Protein AF-A0AAU6T4Q0-F1 (afdb_monomer_lite)

Sequence (340 aa):
MLRIKKFSILVLSLLFATSFTYAASDKLATADELYQQAVIPYEQGWRKGVDLMLQAADLGSEQAQCWIAKSAVDSVWVWSDMSYKYFKMAADQNALCGLLALSVNEEGGIAIMRPKAFLVDGVSINTYKERFDAALSLGISESNIEALKLKGFLSDNKNEECKWFEKAAKFNDADAQFRLANKIKSGCGWYVIPGSREKSVRYWTEQAANHGNPRAMEVMSSYAEKDKDIVGMLAWLERAANTGNINSIRIYSTYLMGGDEFTIPIPADMQSNKKAYAWLYVLIHQLPPETEDSAYSRSVKELSILEKKLSENEIEDAKSWANEWMKTHQVRSYFLEFGM

InterPro domains:
  IPR011990 Tetratricopeptide-like helical domain superfamily [G3DSA:1.25.40.10] (20-335)

Foldseek 3Di:
DDDDDDDDDDDDDDPPPPPPPPPPPVPPQALVSLLVVLAQCVQLVHPVSVVSLVVSLVRQPLLSLLVQLVVQAPDLAEGDPSNLVSLVSNVVVLNLSSLVVLLDDCPNPGNHDYDPVPVPPPADSVNSVVSNVVSLVVCVVVLPLVSLQVQLVPDPDLASVLVSLVSSVVVLFLVSLLVSLVSLVVPRDDDPDPCSSVVSSLVSLVSSLVSQNLVSLCVQLVVCVVVVNPVSNLVSLVSSLLQQALVSLLVSLCLLCQHPPDPDGDPPVSHDLLLSLLSLLLSLVQHDDDDPPDSNVVSVVSNVVSVVVDDPVSNVVSVVVSVVSVVPHGHGNCPSHDDD

Structure (mmCIF, N/CA/C/O backbone):
data_AF-A0AAU6T4Q0-F1
#
_entry.id   AF-A0AAU6T4Q0-F1
#
loop_
_atom_site.group_PDB
_atom_site.id
_atom_site.type_symbol
_atom_site.label_atom_id
_atom_site.label_alt_id
_atom_site.label_comp_id
_atom_site.label_asym_id
_atom_site.label_entity_id
_atom_site.label_seq_id
_atom_site.pdbx_PDB_ins_code
_atom_site.Cartn_x
_atom_site.Cartn_y
_atom_site.Cartn_z
_atom_site.occupancy
_atom_site.B_iso_or_equiv
_atom_site.auth_seq_id
_atom_site.auth_comp_id
_atom_site.auth_asym_id
_atom_site.auth_atom_id
_atom_site.pdbx_PDB_model_num
ATOM 1 N N . MET A 1 1 ? -82.078 -2.662 -40.202 1.00 35.25 1 MET A N 1
ATOM 2 C CA . MET A 1 1 ? -82.639 -3.940 -40.692 1.00 35.25 1 MET A CA 1
ATOM 3 C C . MET A 1 1 ? -81.530 -4.984 -40.704 1.00 35.25 1 MET A C 1
ATOM 5 O O . MET A 1 1 ? -80.547 -4.715 -41.366 1.00 35.25 1 MET A O 1
ATOM 9 N N . LEU A 1 2 ? -81.733 -6.108 -39.988 1.00 33.75 2 LEU A N 1
ATOM 10 C CA . LEU A 1 2 ? -81.138 -7.456 -40.164 1.00 33.75 2 LEU A CA 1
ATOM 11 C C . LEU A 1 2 ? -79.591 -7.594 -40.195 1.00 33.75 2 LEU A C 1
ATOM 13 O O . LEU A 1 2 ? -78.912 -6.863 -40.884 1.00 33.75 2 LEU A O 1
ATOM 17 N N . ARG A 1 3 ? -78.929 -8.581 -39.580 1.00 35.06 3 ARG A N 1
ATOM 18 C CA . ARG A 1 3 ? -79.306 -9.753 -38.770 1.00 35.06 3 ARG A CA 1
ATOM 19 C C . ARG A 1 3 ? -78.001 -10.276 -38.141 1.00 35.06 3 ARG A C 1
ATOM 21 O O . ARG A 1 3 ? -77.010 -10.428 -38.844 1.00 35.06 3 ARG A O 1
ATOM 28 N N . ILE A 1 4 ? -78.032 -10.616 -36.856 1.00 38.78 4 ILE A N 1
ATOM 29 C CA . ILE A 1 4 ? -76.973 -11.353 -36.147 1.00 38.78 4 ILE A CA 1
ATOM 30 C C . ILE A 1 4 ? -77.231 -12.866 -36.301 1.00 38.78 4 ILE A C 1
ATOM 32 O O . ILE A 1 4 ? -78.347 -13.316 -36.035 1.00 38.78 4 ILE A O 1
ATOM 36 N N . LYS A 1 5 ? -76.210 -13.650 -36.683 1.00 39.38 5 LYS A N 1
ATOM 37 C CA . LYS A 1 5 ? -76.072 -15.113 -36.464 1.00 39.38 5 LYS A CA 1
ATOM 38 C C . LYS A 1 5 ? -74.558 -15.412 -36.334 1.00 39.38 5 LYS A C 1
ATOM 40 O O . LYS A 1 5 ? -73.842 -15.095 -37.269 1.00 39.38 5 LYS A O 1
ATOM 45 N N . LYS A 1 6 ? -73.964 -15.696 -35.164 1.00 39.84 6 LYS A N 1
ATOM 46 C CA . LYS A 1 6 ? -73.920 -16.908 -34.303 1.00 39.84 6 LYS A CA 1
ATOM 47 C C . LYS A 1 6 ? -73.045 -18.078 -34.829 1.00 39.84 6 LYS A C 1
ATOM 49 O O . LYS A 1 6 ? -73.376 -18.631 -35.869 1.00 39.84 6 LYS A O 1
ATOM 54 N N . PHE A 1 7 ? -72.088 -18.493 -33.967 1.00 36.12 7 PHE A N 1
ATOM 55 C CA . PHE A 1 7 ? -71.310 -19.763 -33.879 1.00 36.12 7 PHE A CA 1
ATOM 56 C C . PHE A 1 7 ? -70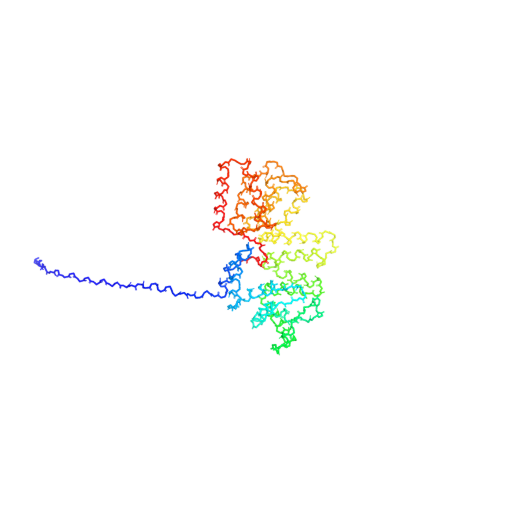.125 -19.928 -34.867 1.00 36.12 7 PHE A C 1
ATOM 58 O O . PHE A 1 7 ? -70.266 -19.562 -36.020 1.00 36.12 7 PHE A O 1
ATOM 65 N N . SER A 1 8 ? -68.918 -20.425 -34.536 1.00 33.12 8 SER A N 1
ATOM 66 C CA . SER A 1 8 ? -68.432 -21.301 -33.453 1.00 33.12 8 SER A CA 1
ATOM 67 C C . SER A 1 8 ? -66.912 -21.175 -33.205 1.00 33.12 8 SER A C 1
ATOM 69 O O . SER A 1 8 ? -66.136 -20.886 -34.106 1.00 33.12 8 SER A O 1
ATOM 71 N N . ILE A 1 9 ? -66.558 -21.489 -31.958 1.00 39.78 9 ILE A N 1
ATOM 72 C CA . ILE A 1 9 ? -65.298 -21.933 -31.333 1.00 39.78 9 ILE A CA 1
ATOM 73 C C . ILE A 1 9 ? -64.284 -22.632 -32.268 1.00 39.78 9 ILE A C 1
ATOM 75 O O . ILE A 1 9 ? -64.608 -23.660 -32.856 1.00 39.78 9 ILE A O 1
ATOM 79 N N . LEU A 1 10 ? -63.021 -22.182 -32.243 1.00 36.22 10 LEU A N 1
ATOM 80 C CA . LEU A 1 10 ? -61.857 -23.074 -32.132 1.00 36.22 10 LEU A CA 1
ATOM 81 C C . LEU A 1 10 ? -60.697 -22.331 -31.445 1.00 36.22 10 LEU A C 1
ATOM 83 O O . LEU A 1 10 ? -60.125 -21.390 -31.988 1.00 36.22 10 LEU A O 1
ATOM 87 N N . VAL A 1 11 ? -60.390 -22.744 -30.216 1.00 37.91 11 VAL A N 1
ATOM 88 C CA . VAL A 1 11 ? -59.198 -22.346 -29.461 1.00 37.91 11 VAL A CA 1
ATOM 89 C C . VAL A 1 11 ? -58.049 -23.207 -29.975 1.00 37.91 11 VAL A C 1
ATOM 91 O O . VAL A 1 11 ? -58.102 -24.426 -29.826 1.00 37.91 11 VAL A O 1
ATOM 94 N N . LEU A 1 12 ? -57.031 -22.597 -30.586 1.00 35.00 12 LEU A N 1
ATOM 95 C CA . LEU A 1 12 ? -55.779 -23.282 -30.898 1.00 35.00 12 LEU A CA 1
ATOM 96 C C . LEU A 1 12 ? -54.645 -22.634 -30.103 1.00 35.00 12 LEU A C 1
ATOM 98 O O . LEU A 1 12 ? -54.132 -21.567 -30.435 1.00 35.00 12 LEU A O 1
ATOM 102 N N . SER A 1 13 ? -54.314 -23.299 -29.005 1.00 36.66 13 SER A N 1
ATOM 103 C CA . SER A 1 13 ? -53.186 -23.029 -28.128 1.00 36.66 13 SER A CA 1
ATOM 104 C C . SER A 1 13 ? -51.881 -23.348 -28.861 1.00 36.66 13 SER A C 1
ATOM 106 O O . SER A 1 13 ? -51.600 -24.509 -29.142 1.00 36.66 13 SER A O 1
ATOM 108 N N . LEU A 1 14 ? -51.058 -22.337 -29.133 1.00 38.47 14 LEU A N 1
ATOM 109 C CA . LEU A 1 14 ? -49.653 -22.513 -29.505 1.00 38.47 14 LEU A CA 1
ATOM 110 C C . LEU A 1 14 ? -48.794 -21.881 -28.411 1.00 38.47 14 LEU A C 1
ATOM 112 O O . LEU A 1 14 ? -48.404 -20.718 -28.470 1.00 38.47 14 LEU A O 1
ATOM 116 N N . LEU A 1 15 ? -48.550 -22.679 -27.370 1.00 37.28 15 LEU A N 1
ATOM 117 C CA . LEU A 1 15 ? -47.477 -22.460 -26.409 1.00 37.28 15 LEU A CA 1
ATOM 118 C C . LEU A 1 15 ? -46.153 -22.726 -27.131 1.00 37.28 15 LEU A C 1
ATOM 120 O O . LEU A 1 15 ? -45.727 -23.872 -27.259 1.00 37.28 15 LEU A O 1
ATOM 124 N N . PHE A 1 16 ? -45.494 -21.670 -27.602 1.00 39.88 16 PHE A N 1
ATOM 125 C CA . PHE A 1 16 ? -44.060 -21.729 -27.867 1.00 39.88 16 PHE A CA 1
ATOM 126 C C . PHE A 1 16 ? -43.340 -21.742 -26.517 1.00 39.88 16 PHE A C 1
ATOM 128 O O . PHE A 1 16 ? -43.021 -20.703 -25.945 1.00 39.88 16 PHE A O 1
ATOM 135 N N . ALA A 1 17 ? -43.114 -22.941 -25.985 1.00 38.66 17 ALA A N 1
ATOM 136 C CA . ALA A 1 17 ? -42.136 -23.153 -24.933 1.00 38.66 17 ALA A CA 1
ATOM 137 C C . ALA A 1 17 ? -40.741 -23.055 -25.565 1.00 38.66 17 ALA A C 1
ATOM 139 O O . ALA A 1 17 ? -40.164 -24.052 -25.991 1.00 38.66 17 ALA A O 1
ATOM 140 N N . THR A 1 18 ? -40.196 -21.842 -25.667 1.00 41.09 18 THR A N 1
ATOM 141 C CA . THR A 1 18 ? -38.756 -21.674 -25.868 1.00 41.09 18 THR A CA 1
ATOM 142 C C . THR A 1 18 ? -38.084 -21.973 -24.538 1.00 41.09 18 THR A C 1
ATOM 144 O O . THR A 1 18 ? -37.996 -21.118 -23.657 1.00 41.09 18 THR A O 1
ATOM 147 N N . SER A 1 19 ? -37.649 -23.216 -24.369 1.00 38.09 19 SER A N 1
ATOM 148 C CA . SER A 1 19 ? -36.694 -23.587 -23.338 1.00 38.09 19 SER A CA 1
ATOM 149 C C . SER A 1 19 ? -35.407 -22.795 -23.572 1.00 38.09 19 SER A C 1
ATOM 151 O O . SER A 1 19 ? -34.600 -23.154 -24.428 1.00 38.09 19 SER A O 1
ATOM 153 N N . PHE A 1 20 ? -35.215 -21.709 -22.822 1.00 43.25 20 PHE A N 1
ATOM 154 C CA . PHE A 1 20 ? -33.888 -21.150 -22.602 1.00 43.25 20 PHE A CA 1
ATOM 155 C C . PHE A 1 20 ? -33.118 -22.169 -21.766 1.00 43.25 20 PHE A C 1
ATOM 157 O O . PHE A 1 20 ? -33.166 -22.165 -20.538 1.00 43.25 20 PHE A O 1
ATOM 164 N N . THR A 1 21 ? -32.425 -23.086 -22.433 1.00 38.41 21 THR A N 1
ATOM 165 C CA . THR A 1 21 ? -31.280 -23.749 -21.823 1.00 38.41 21 THR A CA 1
ATOM 166 C C . THR A 1 21 ? -30.263 -22.653 -21.542 1.00 38.41 21 THR A C 1
ATOM 168 O O . THR A 1 21 ? -29.590 -22.176 -22.455 1.00 38.41 21 THR A O 1
ATOM 171 N N . TYR A 1 22 ? -30.192 -22.213 -20.286 1.00 45.75 22 TYR A N 1
ATOM 172 C CA . TYR A 1 22 ? -29.062 -21.451 -19.778 1.00 45.75 22 TYR A CA 1
ATOM 173 C C . TYR A 1 22 ? -27.865 -22.401 -19.793 1.00 45.75 22 TYR A C 1
ATOM 175 O O . TYR A 1 22 ? -27.569 -23.084 -18.816 1.00 45.75 22 TYR A O 1
ATOM 183 N N . ALA A 1 23 ? -27.226 -22.522 -20.953 1.00 39.91 23 ALA A N 1
ATOM 184 C CA . ALA A 1 23 ? -25.867 -23.004 -21.011 1.00 39.91 23 ALA A CA 1
ATOM 185 C C . ALA A 1 23 ? -25.038 -21.916 -20.329 1.00 39.91 23 ALA A C 1
ATOM 187 O O . ALA A 1 23 ? -24.654 -20.930 -20.956 1.00 39.91 23 ALA A O 1
ATOM 188 N N . ALA A 1 24 ? -24.819 -22.066 -19.022 1.00 41.72 24 ALA A N 1
ATOM 189 C CA . ALA A 1 24 ? -23.644 -21.504 -18.393 1.00 41.72 24 ALA A CA 1
ATOM 190 C C . ALA A 1 24 ? -22.458 -22.150 -19.116 1.00 41.72 24 ALA A C 1
ATOM 192 O O . ALA A 1 24 ? -22.012 -23.238 -18.769 1.00 41.72 24 ALA A O 1
ATOM 193 N N . SER A 1 25 ? -22.029 -21.543 -20.222 1.00 45.09 25 SER A N 1
ATOM 194 C CA . SER A 1 25 ? -20.687 -21.782 -20.710 1.00 45.09 25 SER A CA 1
ATOM 195 C C . SER A 1 25 ? -19.793 -21.328 -19.570 1.00 45.09 25 SER A C 1
ATOM 197 O O . SER A 1 25 ? -19.826 -20.141 -19.233 1.00 45.09 25 SER A O 1
ATOM 199 N N . ASP A 1 26 ? -19.062 -22.252 -18.955 1.00 49.69 26 ASP A N 1
ATOM 200 C CA . ASP A 1 26 ? -17.934 -21.930 -18.091 1.00 49.69 26 ASP A CA 1
ATOM 201 C C . ASP A 1 26 ? -16.971 -21.073 -18.919 1.00 49.69 26 ASP A C 1
ATOM 203 O O . ASP A 1 26 ? -16.102 -21.574 -19.635 1.00 49.69 26 ASP A O 1
ATOM 207 N N . LYS A 1 27 ? -17.191 -19.756 -18.928 1.00 61.03 27 LYS A N 1
ATOM 208 C CA . LYS A 1 27 ? -16.274 -18.815 -19.545 1.00 61.03 27 LYS A CA 1
ATOM 209 C C . LYS A 1 27 ? -15.049 -18.874 -18.649 1.00 61.03 27 LYS A C 1
ATOM 211 O O . LYS A 1 27 ? -15.110 -18.403 -17.516 1.00 61.03 27 LYS A O 1
ATOM 216 N N . LEU A 1 28 ? -13.985 -19.520 -19.129 1.00 69.69 28 LEU A N 1
ATOM 217 C CA . LEU A 1 28 ? -12.702 -19.498 -18.438 1.00 69.69 28 LEU A CA 1
ATOM 218 C C . LEU A 1 28 ? -12.381 -18.031 -18.136 1.00 69.69 28 LEU A C 1
ATOM 220 O O . LEU A 1 28 ? -12.383 -17.205 -19.054 1.00 69.69 28 LEU A O 1
ATOM 224 N N . ALA A 1 29 ? -12.183 -17.718 -16.857 1.00 82.12 29 ALA A N 1
ATOM 225 C CA . ALA A 1 29 ? -11.813 -16.376 -16.443 1.00 82.12 29 ALA A CA 1
ATOM 226 C C . ALA A 1 29 ? -10.511 -15.976 -17.149 1.00 82.12 29 ALA A C 1
ATOM 228 O O . ALA A 1 29 ? -9.603 -16.800 -17.307 1.00 82.12 29 ALA A O 1
ATOM 229 N N . THR A 1 30 ? -10.429 -14.730 -17.610 1.00 92.69 30 THR A N 1
ATOM 230 C CA . THR A 1 30 ? -9.203 -14.220 -18.235 1.00 92.69 30 THR A CA 1
ATOM 231 C C . THR A 1 30 ? -8.085 -14.089 -17.198 1.00 92.69 30 THR A C 1
ATOM 233 O O . THR A 1 30 ? -8.332 -14.077 -15.990 1.00 92.69 30 THR A O 1
ATOM 236 N N . ALA A 1 31 ? -6.837 -13.969 -17.661 1.00 93.50 31 ALA A N 1
ATOM 237 C CA . ALA A 1 31 ? -5.698 -13.768 -16.769 1.00 93.50 31 ALA A CA 1
ATOM 238 C C . ALA A 1 31 ? -5.877 -12.525 -15.874 1.00 93.50 31 ALA A C 1
ATOM 240 O O . ALA A 1 31 ? -5.636 -12.596 -14.670 1.00 93.50 31 ALA A O 1
ATOM 241 N N . ASP A 1 32 ? -6.378 -11.423 -16.439 1.00 90.19 32 ASP A N 1
ATOM 242 C CA . ASP A 1 32 ? -6.626 -10.182 -15.700 1.00 90.19 32 ASP A CA 1
ATOM 243 C C . ASP A 1 32 ? -7.813 -10.305 -14.743 1.00 90.19 32 ASP A C 1
ATOM 245 O O . ASP A 1 32 ? -7.738 -9.832 -13.613 1.00 90.19 32 ASP A O 1
ATOM 249 N N . GLU A 1 33 ? -8.895 -10.986 -15.140 1.00 93.62 33 GLU A N 1
ATOM 250 C CA . GLU A 1 33 ? -10.027 -11.253 -14.243 1.00 93.62 33 GLU A CA 1
ATOM 251 C C . GLU A 1 33 ? -9.575 -12.059 -13.015 1.00 93.62 33 GLU A C 1
ATOM 253 O O . GLU A 1 33 ? -9.989 -11.761 -11.892 1.00 93.62 33 GLU A O 1
ATOM 258 N N . LEU A 1 34 ? -8.694 -13.046 -13.205 1.00 95.62 34 LEU A N 1
ATOM 259 C CA . LEU A 1 34 ? -8.114 -13.817 -12.105 1.00 95.62 34 LEU A CA 1
ATOM 260 C C . LEU A 1 34 ? -7.154 -12.987 -11.255 1.00 95.62 34 LEU A C 1
ATOM 262 O O . LEU A 1 34 ? -7.205 -13.101 -10.032 1.00 95.62 34 LEU A O 1
ATOM 266 N N . TYR A 1 35 ? -6.325 -12.133 -11.865 1.00 95.06 35 TYR A N 1
ATOM 267 C CA . TYR A 1 35 ? -5.462 -11.208 -11.127 1.00 95.06 35 TYR A CA 1
ATOM 268 C C . TYR A 1 35 ? -6.297 -10.312 -10.210 1.00 95.06 35 TYR A C 1
ATOM 270 O O . TYR A 1 35 ? -6.053 -10.269 -9.006 1.00 95.06 35 TYR A O 1
ATOM 278 N N . GLN A 1 36 ? -7.348 -9.687 -10.745 1.00 93.75 36 GLN A N 1
ATOM 279 C CA . GLN A 1 36 ? -8.254 -8.828 -9.981 1.00 93.75 36 GLN A CA 1
ATOM 280 C C . GLN A 1 36 ? -8.937 -9.576 -8.827 1.00 93.75 36 GLN A C 1
ATOM 282 O O . GLN A 1 36 ? -9.046 -9.050 -7.719 1.00 93.75 36 GLN A O 1
ATOM 287 N N . GLN A 1 37 ? -9.334 -10.833 -9.042 1.00 94.50 37 GLN A N 1
ATOM 288 C CA . GLN A 1 37 ? -9.866 -11.690 -7.976 1.00 94.50 37 GLN A CA 1
ATOM 289 C C . GLN A 1 37 ? -8.808 -12.090 -6.936 1.00 94.50 37 GLN A C 1
ATOM 291 O O . GLN A 1 37 ? -9.158 -12.379 -5.790 1.00 94.50 37 GLN A O 1
ATOM 296 N N . ALA A 1 38 ? -7.530 -12.122 -7.316 1.00 95.19 38 ALA A N 1
ATOM 297 C CA . ALA A 1 38 ? -6.426 -12.500 -6.447 1.00 95.19 38 ALA A CA 1
ATOM 298 C C . ALA A 1 38 ? -5.971 -11.362 -5.523 1.00 95.19 38 ALA A C 1
ATOM 300 O O . ALA A 1 38 ? -5.608 -11.648 -4.385 1.00 95.19 38 ALA A O 1
ATOM 301 N N . VAL A 1 39 ? -5.993 -10.099 -5.977 1.00 93.88 39 VAL A N 1
ATOM 302 C CA . VAL A 1 39 ? -5.372 -8.953 -5.275 1.00 93.88 39 VAL A CA 1
ATOM 303 C C . VAL A 1 39 ? -5.772 -8.871 -3.802 1.00 93.88 39 VAL A C 1
ATOM 305 O O . VAL A 1 39 ? -4.907 -8.880 -2.931 1.00 93.88 39 VAL A O 1
ATOM 308 N N . ILE A 1 40 ? -7.072 -8.811 -3.506 1.00 93.69 40 ILE A N 1
ATOM 309 C CA . ILE A 1 40 ? -7.571 -8.638 -2.132 1.00 93.69 40 ILE A CA 1
ATOM 310 C C . ILE A 1 40 ? -7.200 -9.828 -1.233 1.00 93.69 40 ILE A C 1
ATOM 312 O O . ILE A 1 40 ? -6.537 -9.605 -0.219 1.00 93.69 40 ILE A O 1
ATOM 316 N N . PRO A 1 41 ? -7.555 -11.086 -1.566 1.00 94.06 41 PRO A N 1
ATOM 317 C CA . PRO A 1 41 ? -7.186 -12.214 -0.718 1.00 94.06 41 PRO A CA 1
ATOM 318 C C . PRO A 1 41 ? -5.666 -12.401 -0.615 1.00 94.06 41 PRO A C 1
ATOM 320 O O . PRO A 1 41 ? -5.194 -12.852 0.424 1.00 94.06 41 PRO A O 1
ATOM 323 N N . TYR A 1 42 ? -4.889 -12.030 -1.639 1.00 92.62 42 TYR A N 1
ATOM 324 C CA . TYR A 1 42 ? -3.424 -12.055 -1.587 1.00 92.62 42 TYR A CA 1
ATOM 325 C C . TYR A 1 42 ? -2.888 -11.026 -0.585 1.00 92.62 42 TYR A C 1
ATOM 327 O O . TYR A 1 42 ? -2.068 -11.356 0.268 1.00 92.62 42 TYR A O 1
ATOM 335 N N . GLU A 1 43 ? -3.401 -9.795 -0.628 1.00 91.56 43 GLU A N 1
ATOM 336 C CA . GLU A 1 43 ? -3.038 -8.730 0.311 1.00 91.56 43 GLU A CA 1
ATOM 337 C C . GLU A 1 43 ? -3.474 -8.997 1.755 1.00 91.56 43 GLU A C 1
ATOM 339 O O . GLU A 1 43 ? -2.841 -8.485 2.681 1.00 91.56 43 GLU A O 1
ATOM 344 N N . GLN A 1 44 ? -4.540 -9.775 1.938 1.00 91.69 44 GLN A N 1
ATOM 345 C CA . GLN A 1 44 ? -5.033 -10.247 3.234 1.00 91.69 44 GLN A CA 1
ATOM 346 C C . GLN A 1 44 ? -4.246 -11.452 3.774 1.00 91.69 44 GLN A C 1
ATOM 348 O O . GLN A 1 44 ? -4.395 -11.776 4.947 1.00 91.69 44 GLN A O 1
ATOM 353 N N . GLY A 1 45 ? -3.428 -12.118 2.951 1.00 89.69 45 GLY A N 1
ATOM 354 C CA . GLY A 1 45 ? -2.672 -13.317 3.339 1.00 89.69 45 GLY A CA 1
ATOM 355 C C . GLY A 1 45 ? -3.431 -14.640 3.169 1.00 89.69 45 GLY A C 1
ATOM 356 O O . GLY A 1 45 ? -2.953 -15.694 3.583 1.00 89.69 45 GLY A O 1
ATOM 357 N N . TRP A 1 46 ? -4.607 -14.641 2.535 1.00 91.38 46 TRP A N 1
ATOM 358 C CA . TRP A 1 46 ? -5.346 -15.874 2.271 1.00 91.38 46 TRP A CA 1
ATOM 359 C C . TRP A 1 46 ? -4.635 -16.741 1.235 1.00 91.38 46 TRP A C 1
ATOM 361 O O . TRP A 1 46 ? -4.320 -16.294 0.129 1.00 91.38 46 TRP A O 1
ATOM 371 N N . ARG A 1 47 ? -4.509 -18.042 1.528 1.00 91.25 47 ARG A N 1
ATOM 372 C CA . ARG A 1 47 ? -3.923 -19.023 0.599 1.00 91.25 47 ARG A CA 1
ATOM 373 C C . ARG A 1 47 ? -4.585 -19.006 -0.783 1.00 91.25 47 ARG A C 1
ATOM 375 O O . ARG A 1 47 ? -3.886 -19.024 -1.790 1.00 91.25 47 ARG A O 1
ATOM 382 N N . LYS A 1 48 ? -5.916 -18.874 -0.825 1.00 93.25 48 LYS A N 1
ATOM 383 C CA . LYS A 1 48 ? -6.684 -18.747 -2.074 1.00 93.25 48 LYS A CA 1
ATOM 384 C C . LYS A 1 48 ? -6.202 -17.576 -2.940 1.00 93.25 48 LYS A C 1
ATOM 386 O O . LYS A 1 48 ? -6.216 -17.690 -4.160 1.00 93.25 48 LYS A O 1
ATOM 391 N N . GLY A 1 49 ? -5.772 -16.470 -2.330 1.00 93.88 49 GLY A N 1
ATOM 392 C CA . GLY A 1 49 ? -5.208 -15.333 -3.055 1.00 93.88 49 GLY A CA 1
ATOM 393 C C . GLY A 1 49 ? -3.916 -15.697 -3.777 1.00 93.88 49 GLY A C 1
ATOM 394 O O . GLY A 1 49 ? -3.763 -15.372 -4.949 1.00 93.88 49 GLY A O 1
ATOM 395 N N . VAL A 1 50 ? -3.025 -16.445 -3.120 1.00 92.69 50 VAL A N 1
ATOM 396 C CA . VAL A 1 50 ? -1.793 -16.972 -3.738 1.00 92.69 50 VAL A CA 1
ATOM 397 C C . VAL A 1 50 ? -2.119 -17.915 -4.894 1.00 92.69 50 VAL A C 1
ATOM 399 O O . VAL A 1 50 ? -1.548 -17.783 -5.974 1.00 92.69 50 VAL A O 1
ATOM 402 N N . ASP A 1 51 ? -3.066 -18.830 -4.693 1.00 95.38 51 ASP A N 1
ATOM 403 C CA . ASP A 1 51 ? -3.440 -19.808 -5.716 1.00 95.38 51 ASP A CA 1
ATOM 404 C C . ASP A 1 51 ? -4.071 -19.132 -6.951 1.00 95.38 51 ASP A C 1
ATOM 406 O O . ASP A 1 51 ? -3.797 -19.538 -8.081 1.00 95.38 51 ASP A O 1
ATOM 410 N N . LEU A 1 52 ? -4.887 -18.085 -6.763 1.00 96.69 52 LEU A N 1
ATOM 411 C CA . LEU A 1 52 ? -5.444 -17.281 -7.861 1.00 96.69 52 LEU A CA 1
ATOM 412 C C . LEU A 1 52 ? -4.371 -16.445 -8.566 1.00 96.69 52 LEU A C 1
ATOM 414 O O . LEU A 1 52 ? -4.367 -16.371 -9.792 1.00 96.69 52 LEU A O 1
ATOM 418 N N . MET A 1 53 ? -3.441 -15.853 -7.812 1.00 95.81 53 MET A N 1
ATOM 419 C CA . MET A 1 53 ? -2.337 -15.067 -8.368 1.00 95.81 53 MET A CA 1
ATOM 420 C C . MET A 1 53 ? -1.434 -15.935 -9.257 1.00 95.81 53 MET A C 1
ATOM 422 O O . MET A 1 53 ? -1.042 -15.515 -10.343 1.00 95.81 53 MET A O 1
ATOM 426 N N . LEU A 1 54 ? -1.152 -17.174 -8.838 1.00 96.31 54 LEU A N 1
ATOM 427 C CA . LEU A 1 54 ? -0.412 -18.147 -9.646 1.00 96.31 54 LEU A CA 1
ATOM 428 C C . LEU A 1 54 ? -1.164 -18.521 -10.929 1.00 96.31 54 LEU A C 1
ATOM 430 O O . LEU A 1 54 ? -0.564 -18.509 -12.000 1.00 96.31 54 LEU A O 1
ATOM 434 N N . GLN A 1 55 ? -2.473 -18.782 -10.845 1.00 96.75 55 GLN A N 1
ATOM 435 C CA . GLN A 1 55 ? -3.300 -19.064 -12.026 1.00 96.75 55 GLN A CA 1
ATOM 436 C C . GLN A 1 55 ? -3.308 -17.892 -13.015 1.00 96.75 55 GLN A C 1
ATOM 438 O O . GLN A 1 55 ? -3.142 -18.100 -14.216 1.00 96.75 55 GLN A O 1
ATOM 443 N N . ALA A 1 56 ? -3.457 -16.662 -12.520 1.00 97.19 56 ALA A N 1
ATOM 444 C CA . ALA A 1 56 ? -3.389 -15.455 -13.339 1.00 97.19 56 ALA A CA 1
ATOM 445 C C . ALA A 1 56 ? -2.025 -15.319 -14.036 1.00 97.19 56 ALA A C 1
ATOM 447 O O . ALA A 1 56 ? -1.964 -15.015 -15.229 1.00 97.19 56 ALA A O 1
ATOM 448 N N . ALA A 1 57 ? -0.932 -15.591 -13.315 1.00 96.62 57 ALA A N 1
ATOM 449 C CA . ALA A 1 57 ? 0.420 -15.531 -13.860 1.00 96.62 57 ALA A CA 1
ATOM 450 C C . ALA A 1 57 ? 0.656 -16.591 -14.950 1.00 96.62 57 ALA A C 1
ATOM 452 O O . ALA A 1 57 ? 1.194 -16.266 -16.015 1.00 96.62 57 ALA A O 1
ATOM 453 N N . ASP A 1 58 ? 0.215 -17.830 -14.711 1.00 96.44 58 ASP A N 1
ATOM 454 C CA . ASP A 1 58 ? 0.288 -18.937 -15.673 1.00 96.44 58 ASP A CA 1
ATOM 455 C C . ASP A 1 58 ? -0.545 -18.668 -16.937 1.00 96.44 58 ASP A C 1
ATOM 457 O O . ASP A 1 58 ? -0.147 -19.073 -18.029 1.00 96.44 58 ASP A O 1
ATOM 461 N N . LEU A 1 59 ? -1.662 -17.943 -16.812 1.00 95.88 59 LEU A N 1
ATOM 462 C CA . LEU A 1 59 ? -2.521 -17.552 -17.935 1.00 95.88 59 LEU A CA 1
ATOM 463 C C . LEU A 1 59 ? -2.059 -16.298 -18.687 1.00 95.88 59 LEU A C 1
ATOM 465 O O . LEU A 1 59 ? -2.639 -15.985 -19.727 1.00 95.88 59 LEU A O 1
ATOM 469 N N . GLY A 1 60 ? -1.030 -15.597 -18.208 1.00 95.50 60 GLY A N 1
ATOM 470 C CA . GLY A 1 60 ? -0.420 -14.493 -18.949 1.00 95.50 60 GLY A CA 1
ATOM 471 C C . GLY A 1 60 ? -0.529 -13.105 -18.320 1.00 95.50 60 GLY A C 1
ATOM 472 O O . GLY A 1 60 ? -0.017 -12.172 -18.923 1.00 95.50 60 GLY A O 1
ATOM 473 N N . SER A 1 61 ? -1.140 -12.922 -17.145 1.00 96.44 61 SER A N 1
ATOM 474 C CA . SER A 1 61 ? -1.258 -11.579 -16.547 1.00 96.44 61 SER A CA 1
ATOM 475 C C . SER A 1 61 ? 0.129 -11.039 -16.204 1.00 96.44 61 SER A C 1
ATOM 477 O O . SER A 1 61 ? 0.832 -11.608 -15.363 1.00 96.44 61 SER A O 1
ATOM 479 N N . GLU A 1 62 ? 0.529 -9.940 -16.847 1.00 94.19 62 GLU A N 1
ATOM 480 C CA . GLU A 1 62 ? 1.846 -9.339 -16.628 1.00 94.19 62 GLU A CA 1
ATOM 481 C C . GLU A 1 62 ? 2.029 -8.909 -15.168 1.00 94.19 62 GLU A C 1
ATOM 483 O O . GLU A 1 62 ? 3.088 -9.150 -14.588 1.00 94.19 62 GLU A O 1
ATOM 488 N N . GLN A 1 63 ? 0.988 -8.364 -14.532 1.00 92.75 63 GLN A N 1
ATOM 489 C CA . GLN A 1 63 ? 1.032 -7.926 -13.140 1.00 92.75 63 GLN A CA 1
ATOM 490 C C . GLN A 1 63 ? 1.232 -9.124 -12.213 1.00 92.75 63 GLN A C 1
ATOM 492 O O . GLN A 1 63 ? 2.135 -9.111 -11.373 1.00 92.75 63 GLN A O 1
ATOM 497 N N . ALA A 1 64 ? 0.452 -10.191 -12.402 1.00 95.62 64 ALA A N 1
ATOM 498 C CA . ALA A 1 64 ? 0.585 -11.410 -11.613 1.00 95.62 64 ALA A CA 1
ATOM 499 C C . ALA A 1 64 ? 1.981 -12.033 -11.770 1.00 95.62 64 ALA A C 1
ATOM 501 O O . ALA A 1 64 ? 2.619 -12.391 -10.778 1.00 95.62 64 ALA A O 1
ATOM 502 N N . GLN A 1 65 ? 2.499 -12.093 -13.001 1.00 95.81 65 GLN A N 1
ATOM 503 C CA . GLN A 1 65 ? 3.853 -12.572 -13.281 1.00 95.81 65 GLN A CA 1
ATOM 504 C C . GLN A 1 65 ? 4.905 -11.722 -12.570 1.00 95.81 65 GLN A C 1
ATOM 506 O O . GLN A 1 65 ? 5.770 -12.274 -11.891 1.00 95.81 65 GLN A O 1
ATOM 511 N N . CYS A 1 66 ? 4.815 -10.392 -12.657 1.00 90.69 66 CYS A N 1
ATOM 512 C CA . CYS A 1 66 ? 5.715 -9.484 -11.950 1.00 90.69 66 CYS A CA 1
ATOM 513 C C . CYS A 1 66 ? 5.700 -9.722 -10.435 1.00 90.69 66 CYS A C 1
ATOM 515 O O . CYS A 1 66 ? 6.756 -9.687 -9.799 1.00 90.69 66 CYS A O 1
ATOM 517 N N . TRP A 1 67 ? 4.521 -9.927 -9.844 1.00 91.06 67 TRP A N 1
ATOM 518 C CA . TRP A 1 67 ? 4.373 -10.100 -8.401 1.00 91.06 67 TRP A CA 1
ATOM 519 C C . TRP A 1 67 ? 4.888 -11.444 -7.914 1.00 91.06 67 TRP A C 1
ATOM 521 O O . TRP A 1 67 ? 5.710 -11.463 -6.997 1.00 91.06 67 TRP A O 1
ATOM 531 N N . ILE A 1 68 ? 4.493 -12.542 -8.562 1.00 92.50 68 ILE A N 1
ATOM 532 C CA . ILE A 1 68 ? 4.992 -13.877 -8.218 1.00 92.50 68 ILE A CA 1
ATOM 533 C C . ILE A 1 68 ? 6.505 -13.952 -8.427 1.00 92.50 68 ILE A C 1
ATOM 535 O O . ILE A 1 68 ? 7.223 -14.493 -7.585 1.00 92.50 68 ILE A O 1
ATOM 539 N N . ALA A 1 69 ? 7.013 -13.368 -9.516 1.00 89.50 69 ALA A N 1
ATOM 540 C CA . ALA A 1 69 ? 8.442 -13.366 -9.786 1.00 89.50 69 ALA A CA 1
ATOM 541 C C . ALA A 1 69 ? 9.234 -12.677 -8.667 1.00 89.50 69 ALA A C 1
ATOM 543 O O . ALA A 1 69 ? 10.247 -13.207 -8.207 1.00 89.50 69 ALA A O 1
ATOM 544 N N . LYS A 1 70 ? 8.748 -11.524 -8.189 1.00 86.19 70 LYS A N 1
ATOM 545 C CA . LYS A 1 70 ? 9.351 -10.779 -7.075 1.00 86.19 70 LYS A CA 1
ATOM 546 C C . LYS A 1 70 ? 9.201 -11.495 -5.735 1.00 86.19 70 LYS A C 1
ATOM 548 O O . LYS A 1 70 ? 10.118 -11.413 -4.929 1.00 86.19 70 LYS A O 1
ATOM 553 N N . SER A 1 71 ? 8.080 -12.169 -5.471 1.00 85.69 71 SER A N 1
ATOM 554 C CA . SER A 1 71 ? 7.873 -12.883 -4.202 1.00 85.69 71 SER A CA 1
ATOM 555 C C . SER A 1 71 ? 8.668 -14.183 -4.111 1.00 85.69 71 SER A C 1
ATOM 557 O O . SER A 1 71 ? 8.960 -14.641 -3.014 1.00 85.69 71 SER A O 1
ATOM 559 N N . ALA A 1 72 ? 9.011 -14.782 -5.253 1.00 83.25 72 ALA A N 1
ATOM 560 C CA . ALA A 1 72 ? 9.759 -16.032 -5.335 1.00 83.25 72 ALA A CA 1
ATOM 561 C C . ALA A 1 72 ? 11.287 -15.829 -5.384 1.00 83.25 72 ALA A C 1
ATOM 563 O O . ALA A 1 72 ? 12.007 -16.748 -5.773 1.00 83.25 72 ALA A O 1
ATOM 564 N N . VAL A 1 73 ? 11.809 -14.643 -5.054 1.00 73.62 73 VAL A N 1
ATOM 565 C CA . VAL A 1 73 ? 13.261 -14.452 -4.902 1.00 73.62 73 VAL A CA 1
ATOM 566 C C . VAL A 1 73 ? 13.711 -15.049 -3.565 1.00 73.62 73 VAL A C 1
ATOM 568 O O . VAL A 1 73 ? 13.190 -14.681 -2.515 1.00 73.62 73 VAL A O 1
ATOM 571 N N . ASP A 1 74 ? 14.681 -15.967 -3.591 1.00 69.94 74 ASP A N 1
ATOM 572 C CA . ASP A 1 74 ? 15.176 -16.635 -2.375 1.00 69.94 74 ASP A CA 1
ATOM 573 C C . ASP A 1 74 ? 16.005 -15.675 -1.512 1.00 69.94 74 ASP A C 1
ATOM 575 O O . ASP A 1 74 ? 16.051 -15.762 -0.285 1.00 69.94 74 ASP A O 1
ATOM 579 N N . SER A 1 75 ? 16.675 -14.727 -2.165 1.00 70.56 75 SER A N 1
ATOM 580 C CA . SER A 1 75 ? 17.284 -13.568 -1.527 1.00 70.56 75 SER A CA 1
ATOM 581 C C . SER A 1 75 ? 17.418 -12.438 -2.540 1.00 70.56 75 SER A C 1
ATOM 583 O O . SER A 1 75 ? 17.215 -12.629 -3.738 1.00 70.56 75 SER A O 1
ATOM 585 N N . VAL A 1 76 ? 17.863 -11.266 -2.084 1.00 64.06 76 VAL A N 1
ATOM 586 C CA . VAL A 1 76 ? 18.236 -10.174 -2.997 1.00 64.06 76 VAL A CA 1
ATOM 587 C C . VAL A 1 76 ? 19.317 -10.595 -4.009 1.00 64.06 76 VAL A C 1
ATOM 589 O O . VAL A 1 76 ? 19.438 -9.967 -5.052 1.00 64.06 76 VAL A O 1
ATOM 592 N N . TRP A 1 77 ? 20.063 -11.672 -3.734 1.00 61.09 77 TRP A N 1
ATOM 593 C CA . TRP A 1 77 ? 21.165 -12.160 -4.561 1.00 61.09 77 TRP A CA 1
ATOM 594 C C . TRP A 1 77 ? 20.845 -13.446 -5.335 1.00 61.09 77 TRP A C 1
ATOM 596 O O . TRP A 1 77 ? 21.635 -13.824 -6.186 1.00 61.09 77 TRP A O 1
ATOM 606 N N . VAL A 1 78 ? 19.747 -14.157 -5.058 1.00 70.00 78 VAL A N 1
ATOM 607 C CA . VAL A 1 78 ? 19.486 -15.486 -5.649 1.00 70.00 78 VAL A CA 1
ATOM 608 C C . VAL A 1 78 ? 18.050 -15.577 -6.133 1.00 70.00 78 VAL A C 1
ATOM 610 O O . VAL A 1 78 ? 17.108 -15.353 -5.372 1.00 70.00 78 VAL A O 1
ATOM 613 N N . TRP A 1 79 ? 17.896 -15.919 -7.409 1.00 75.00 79 TRP A N 1
ATOM 614 C CA . TRP A 1 79 ? 16.592 -16.181 -8.007 1.00 75.00 79 TRP A CA 1
ATOM 615 C C . TRP A 1 79 ? 16.262 -17.665 -7.951 1.00 75.00 79 TRP A C 1
ATOM 617 O O . TRP A 1 79 ? 17.095 -18.495 -8.317 1.00 75.00 79 TRP A O 1
ATOM 627 N N . SER A 1 80 ? 15.018 -17.973 -7.592 1.00 81.69 80 SER A N 1
ATOM 628 C CA . SER A 1 80 ? 14.462 -19.304 -7.812 1.00 81.69 80 SER A CA 1
ATOM 629 C C . SER A 1 80 ? 14.109 -19.515 -9.289 1.00 81.69 80 SER A C 1
ATOM 631 O O . SER A 1 80 ? 13.882 -18.560 -10.044 1.00 81.69 80 SER A O 1
ATOM 633 N N . ASP A 1 81 ? 13.967 -20.779 -9.689 1.00 82.31 81 ASP A N 1
ATOM 634 C CA . ASP A 1 81 ? 13.479 -21.161 -11.021 1.00 82.31 81 ASP A CA 1
ATOM 635 C C . ASP A 1 81 ? 12.113 -20.525 -11.332 1.00 82.31 81 ASP A C 1
ATOM 637 O O . ASP A 1 81 ? 11.838 -20.115 -12.463 1.00 82.31 81 ASP A O 1
ATOM 641 N N . MET A 1 82 ? 11.264 -20.393 -10.307 1.00 87.06 82 MET A N 1
ATOM 642 C CA . MET A 1 82 ? 9.951 -19.764 -10.411 1.00 87.06 82 MET A CA 1
ATOM 643 C C . MET A 1 82 ? 10.063 -18.261 -10.682 1.00 87.06 82 MET A C 1
ATOM 645 O O . MET A 1 82 ? 9.343 -17.740 -11.535 1.00 87.06 82 MET A O 1
ATOM 649 N N . SER A 1 83 ? 10.979 -17.575 -9.994 1.00 86.25 83 SER A N 1
ATOM 650 C CA . SER A 1 83 ? 11.228 -16.148 -10.207 1.00 86.25 83 SER A CA 1
ATOM 651 C C . SER A 1 83 ? 11.636 -15.868 -11.653 1.00 86.25 83 SER A C 1
ATOM 653 O O . SER A 1 83 ? 11.011 -15.048 -12.331 1.00 86.25 83 SER A O 1
ATOM 655 N N . TYR A 1 84 ? 12.609 -16.627 -12.171 1.00 83.94 84 TYR A N 1
ATOM 656 C CA . TYR A 1 84 ? 13.042 -16.492 -13.561 1.00 83.94 84 TYR A CA 1
ATOM 657 C C . TYR A 1 84 ? 11.914 -16.803 -14.550 1.00 83.94 84 TYR A C 1
ATOM 659 O O . TYR A 1 84 ? 11.685 -16.001 -15.457 1.00 83.94 84 TYR A O 1
ATOM 667 N N . LYS A 1 85 ? 11.192 -17.926 -14.371 1.00 89.00 85 LYS A N 1
ATOM 668 C CA . LYS A 1 85 ? 10.069 -18.323 -15.242 1.00 89.00 85 LYS A CA 1
ATOM 669 C C . LYS A 1 85 ? 9.122 -17.144 -15.463 1.00 89.00 85 LYS A C 1
ATOM 671 O O . LYS A 1 85 ? 8.846 -16.787 -16.606 1.00 89.00 85 LYS A O 1
ATOM 676 N N . TYR A 1 86 ? 8.658 -16.517 -14.386 1.00 92.88 86 TYR A N 1
ATOM 677 C CA . TYR A 1 86 ? 7.669 -15.450 -14.492 1.00 92.88 86 TYR A CA 1
ATOM 678 C C . TYR A 1 86 ? 8.258 -14.109 -14.938 1.00 92.88 86 TYR A C 1
ATOM 680 O O . TYR A 1 86 ? 7.606 -13.413 -15.713 1.00 92.88 86 TYR A O 1
ATOM 688 N N . PHE A 1 87 ? 9.497 -13.760 -14.570 1.00 90.19 87 PHE A N 1
ATOM 689 C CA . PHE A 1 87 ? 10.150 -12.586 -15.165 1.00 90.19 87 PHE A CA 1
ATOM 690 C C . PHE A 1 87 ? 10.348 -12.739 -16.674 1.00 90.19 87 PHE A C 1
ATOM 692 O O . PHE A 1 87 ? 10.163 -11.769 -17.406 1.00 90.19 87 PHE A O 1
ATOM 699 N N . LYS A 1 88 ? 10.680 -13.943 -17.151 1.00 90.75 88 LYS A N 1
ATOM 700 C CA . LYS A 1 88 ? 10.800 -14.248 -18.579 1.00 90.75 88 LYS A CA 1
ATOM 701 C C . LYS A 1 88 ? 9.460 -14.138 -19.294 1.00 90.75 88 LYS A C 1
ATOM 703 O O . LYS A 1 88 ? 9.391 -13.461 -20.313 1.00 90.75 88 LYS A O 1
ATOM 708 N N . MET A 1 89 ? 8.401 -14.730 -18.739 1.00 93.88 89 MET A N 1
ATOM 709 C CA . MET A 1 89 ? 7.046 -14.593 -19.286 1.00 93.88 89 MET A CA 1
ATOM 710 C C . MET A 1 89 ? 6.620 -13.120 -19.364 1.00 93.88 89 MET A C 1
ATOM 712 O O . MET A 1 89 ? 6.137 -12.681 -20.403 1.00 93.88 89 MET A O 1
ATOM 716 N N . ALA A 1 90 ? 6.884 -12.333 -18.318 1.00 94.62 90 ALA A N 1
ATOM 717 C CA . ALA A 1 90 ? 6.584 -10.903 -18.306 1.00 94.62 90 ALA A CA 1
ATOM 718 C C . ALA A 1 90 ? 7.422 -10.146 -19.354 1.00 94.62 90 ALA A C 1
ATOM 720 O O . ALA A 1 90 ? 6.910 -9.318 -20.105 1.00 94.62 90 ALA A O 1
ATOM 721 N N . ALA A 1 91 ? 8.714 -10.467 -19.461 1.00 92.94 91 ALA A N 1
ATOM 722 C CA . ALA A 1 91 ? 9.607 -9.877 -20.450 1.00 92.94 91 ALA A CA 1
ATOM 723 C C . ALA A 1 91 ? 9.178 -10.197 -21.886 1.00 92.94 91 ALA A C 1
ATOM 725 O O . ALA A 1 91 ? 9.276 -9.329 -22.747 1.00 92.94 91 ALA A O 1
ATOM 726 N N . ASP A 1 92 ? 8.683 -11.401 -22.170 1.00 93.19 92 ASP A N 1
ATOM 727 C CA . ASP A 1 92 ? 8.186 -11.790 -23.498 1.00 93.19 92 ASP A CA 1
ATOM 728 C C . ASP A 1 92 ? 6.959 -10.978 -23.928 1.00 93.19 92 ASP A C 1
ATOM 730 O O . ASP A 1 92 ? 6.756 -10.762 -25.121 1.00 93.19 92 ASP A O 1
ATOM 734 N N . GLN A 1 93 ? 6.228 -10.426 -22.959 1.00 94.69 93 GLN A N 1
ATOM 735 C CA . GLN A 1 93 ? 5.119 -9.490 -23.159 1.00 94.69 93 GLN A CA 1
ATOM 736 C C . GLN A 1 93 ? 5.559 -8.013 -23.181 1.00 94.69 93 GLN A C 1
ATOM 738 O O . GLN A 1 93 ? 4.735 -7.118 -23.314 1.00 94.69 93 GLN A O 1
ATOM 743 N N . ASN A 1 94 ? 6.866 -7.741 -23.091 1.00 93.38 94 ASN A N 1
ATOM 744 C CA . ASN A 1 94 ? 7.468 -6.413 -22.925 1.00 93.38 94 ASN A CA 1
ATOM 745 C C . ASN A 1 94 ? 7.083 -5.682 -21.625 1.00 93.38 94 ASN A C 1
ATOM 747 O O . ASN A 1 94 ? 7.238 -4.462 -21.535 1.00 93.38 94 ASN A O 1
ATOM 751 N N . ALA A 1 95 ? 6.659 -6.413 -20.593 1.00 94.06 95 ALA A N 1
ATOM 752 C CA . ALA A 1 95 ? 6.404 -5.825 -19.287 1.00 94.06 95 ALA A CA 1
ATOM 753 C C . ALA A 1 95 ? 7.710 -5.278 -18.686 1.00 94.06 95 ALA A C 1
ATOM 755 O O . ALA A 1 95 ? 8.728 -5.981 -18.596 1.00 94.06 95 ALA A O 1
ATOM 756 N N . LEU A 1 96 ? 7.674 -4.022 -18.222 1.00 91.56 96 LEU A N 1
ATOM 757 C CA . LEU A 1 96 ? 8.851 -3.309 -17.708 1.00 91.56 96 LEU A CA 1
ATOM 758 C C . LEU A 1 96 ? 9.552 -4.064 -16.572 1.00 91.56 96 LEU A C 1
ATOM 760 O O . LEU A 1 96 ? 10.776 -4.021 -16.480 1.00 91.56 96 LEU A O 1
ATOM 764 N N . CYS A 1 97 ? 8.801 -4.777 -15.724 1.00 89.31 97 CYS A N 1
ATOM 765 C CA . CYS A 1 97 ? 9.364 -5.521 -14.597 1.00 89.31 97 CYS A CA 1
ATOM 766 C C . CYS A 1 97 ? 10.289 -6.661 -15.057 1.00 89.31 97 CYS A C 1
ATOM 768 O O . CYS A 1 97 ? 11.380 -6.811 -14.515 1.00 89.31 97 CYS A O 1
ATOM 770 N N . GLY A 1 98 ? 9.869 -7.436 -16.063 1.00 89.94 98 GLY A N 1
ATOM 771 C CA . GLY A 1 98 ? 10.607 -8.588 -16.569 1.00 89.94 98 GLY A CA 1
ATOM 772 C C . GLY A 1 98 ? 11.800 -8.139 -17.394 1.00 89.94 98 GLY A C 1
ATOM 773 O O . GLY A 1 98 ? 12.913 -8.617 -17.186 1.00 89.94 98 GLY A O 1
ATOM 774 N N . LEU A 1 99 ? 11.588 -7.150 -18.268 1.00 92.00 99 LEU A N 1
ATOM 775 C CA . LEU A 1 99 ? 12.654 -6.542 -19.061 1.00 92.00 99 LEU A CA 1
ATOM 776 C C . LEU A 1 99 ? 13.745 -5.925 -18.173 1.00 92.00 99 LEU A C 1
ATOM 778 O O . LEU A 1 99 ? 14.931 -6.150 -18.409 1.00 92.00 99 LEU A O 1
ATOM 782 N N . LEU A 1 100 ? 13.369 -5.209 -17.109 1.00 88.00 100 LEU A N 1
ATOM 783 C CA . LEU A 1 100 ? 14.334 -4.674 -16.150 1.00 88.00 100 LEU A CA 1
ATOM 784 C C . LEU A 1 100 ? 15.088 -5.796 -15.435 1.00 88.00 100 LEU A C 1
ATOM 786 O O . LEU A 1 100 ? 16.316 -5.792 -15.407 1.00 88.00 100 LEU A O 1
ATOM 790 N N . ALA A 1 101 ? 14.360 -6.770 -14.889 1.00 84.81 101 ALA A N 1
ATOM 791 C CA . ALA A 1 101 ? 14.950 -7.857 -14.120 1.00 84.81 101 ALA A CA 1
ATOM 792 C C . ALA A 1 101 ? 15.954 -8.676 -14.961 1.00 84.81 101 ALA A C 1
ATOM 794 O O . ALA A 1 101 ? 16.989 -9.110 -14.452 1.00 84.81 101 ALA A O 1
ATOM 795 N N . LEU A 1 102 ? 15.693 -8.839 -16.262 1.00 84.88 102 LEU A N 1
ATOM 796 C CA . LEU A 1 102 ? 16.563 -9.579 -17.179 1.00 84.88 102 LEU A CA 1
ATOM 797 C C . LEU A 1 102 ? 17.661 -8.731 -17.847 1.00 84.88 102 LEU A C 1
ATOM 799 O O . LEU A 1 102 ? 18.640 -9.309 -18.329 1.00 84.88 102 LEU A O 1
ATOM 803 N N . SER A 1 103 ? 17.565 -7.397 -17.825 1.00 83.50 103 SER A N 1
ATOM 804 C CA . SER A 1 103 ? 18.548 -6.480 -18.440 1.00 83.50 103 SER A CA 1
ATOM 805 C C . SER A 1 103 ? 19.741 -6.104 -17.552 1.00 83.50 103 SER A C 1
ATOM 807 O O . SER A 1 103 ? 20.669 -5.447 -18.025 1.00 83.50 103 SER A O 1
ATOM 809 N N . VAL A 1 104 ? 19.742 -6.506 -16.278 1.00 72.50 104 VAL A N 1
ATOM 810 C CA . VAL A 1 104 ? 20.831 -6.206 -15.334 1.00 72.50 104 VAL A CA 1
ATOM 811 C C . VAL A 1 104 ? 21.872 -7.330 -15.260 1.00 72.50 104 VAL A C 1
ATOM 813 O O . VAL A 1 104 ? 21.527 -8.513 -15.233 1.00 72.50 104 VAL A O 1
ATOM 816 N N . ASN A 1 105 ? 23.151 -6.941 -15.217 1.00 60.59 105 ASN A N 1
ATOM 817 C CA . ASN A 1 105 ? 24.305 -7.830 -15.022 1.00 60.59 105 ASN A CA 1
ATOM 818 C C . ASN A 1 105 ? 24.561 -8.073 -13.519 1.00 60.59 105 ASN A C 1
ATOM 820 O O . ASN A 1 105 ? 24.080 -7.312 -12.681 1.00 60.59 105 ASN A O 1
ATOM 824 N N . GLU A 1 106 ? 25.417 -9.048 -13.182 1.00 51.47 106 GLU A N 1
ATOM 825 C CA . GLU A 1 106 ? 25.889 -9.312 -11.804 1.00 51.47 106 GLU A CA 1
ATOM 826 C C . GLU A 1 106 ? 26.535 -8.081 -11.118 1.00 51.47 106 GLU A C 1
ATOM 828 O O . GLU A 1 106 ? 26.503 -7.966 -9.897 1.00 51.47 106 GLU A O 1
ATOM 833 N N . GLU A 1 107 ? 27.080 -7.127 -11.881 1.00 41.53 107 GLU A N 1
ATOM 834 C CA . GLU A 1 107 ? 27.804 -5.949 -11.362 1.00 41.53 107 GLU A CA 1
ATOM 835 C C . GLU A 1 107 ? 26.939 -4.675 -11.222 1.00 41.53 107 GLU A C 1
ATOM 837 O O . GLU A 1 107 ? 27.424 -3.639 -10.771 1.00 41.53 107 GLU A O 1
ATOM 842 N N . GLY A 1 108 ? 25.645 -4.724 -11.563 1.00 41.50 108 GLY A N 1
ATOM 843 C CA . GLY A 1 108 ? 24.742 -3.558 -11.598 1.00 41.50 108 GLY A CA 1
ATOM 844 C C . GLY A 1 108 ? 24.232 -3.039 -10.243 1.00 41.50 108 GLY A C 1
ATOM 845 O O . GLY A 1 108 ? 23.271 -2.274 -10.216 1.00 41.50 108 GLY A O 1
ATOM 846 N N . GLY A 1 109 ? 24.833 -3.450 -9.122 1.00 39.78 109 GLY A N 1
ATOM 847 C CA . GLY A 1 109 ? 24.492 -2.955 -7.778 1.00 39.78 109 GLY A CA 1
ATOM 848 C C . GLY A 1 109 ? 23.563 -3.848 -6.945 1.00 39.78 109 GLY A C 1
ATOM 849 O O . GLY A 1 109 ? 23.300 -3.526 -5.789 1.00 39.78 109 GLY A O 1
ATOM 850 N N . ILE A 1 110 ? 23.135 -4.994 -7.478 1.00 41.34 110 ILE A N 1
ATOM 851 C CA . ILE A 1 110 ? 22.670 -6.160 -6.712 1.00 41.34 110 ILE A CA 1
ATOM 852 C C . ILE A 1 110 ? 23.206 -7.386 -7.467 1.00 41.34 110 ILE A C 1
ATOM 854 O O . ILE A 1 110 ? 22.907 -7.561 -8.643 1.00 41.34 110 ILE A O 1
ATOM 858 N N . ALA A 1 111 ? 24.042 -8.205 -6.834 1.00 39.84 111 ALA A N 1
ATOM 859 C CA . ALA A 1 111 ? 24.680 -9.383 -7.429 1.00 39.84 111 ALA A CA 1
ATOM 860 C C . ALA A 1 111 ? 23.658 -10.517 -7.513 1.00 39.84 111 ALA A C 1
ATOM 862 O O . ALA A 1 111 ? 23.557 -11.393 -6.661 1.00 39.84 111 ALA A O 1
ATOM 863 N N . ILE A 1 112 ? 22.820 -10.441 -8.531 1.00 52.97 112 ILE A N 1
ATOM 864 C CA . ILE A 1 112 ? 21.785 -11.426 -8.776 1.00 52.97 112 ILE A CA 1
ATOM 865 C C . ILE A 1 112 ? 22.449 -12.651 -9.420 1.00 52.97 112 ILE A C 1
ATOM 867 O O . ILE A 1 112 ? 22.628 -12.708 -10.635 1.00 52.97 112 ILE A O 1
ATOM 871 N N . MET A 1 113 ? 22.828 -13.639 -8.610 1.00 51.53 113 MET A N 1
ATOM 872 C CA . MET A 1 113 ? 23.200 -14.971 -9.075 1.00 51.53 113 MET A CA 1
ATOM 873 C C . MET A 1 113 ? 21.961 -15.653 -9.662 1.00 51.53 113 MET A C 1
ATOM 875 O O . MET A 1 113 ? 21.089 -16.155 -8.947 1.00 51.53 113 MET A O 1
ATOM 879 N N . ARG A 1 114 ? 21.890 -15.675 -10.994 1.00 56.09 114 ARG A N 1
ATOM 880 C CA . ARG A 1 114 ? 20.950 -16.522 -11.737 1.00 56.09 114 ARG A CA 1
ATOM 881 C C . ARG A 1 114 ? 21.470 -17.965 -11.697 1.00 56.09 114 ARG A C 1
ATOM 883 O O . ARG A 1 114 ? 22.679 -18.165 -11.841 1.00 56.09 114 ARG A O 1
ATOM 890 N N . PRO A 1 115 ? 20.624 -18.996 -11.540 1.00 50.44 115 PRO A N 1
ATOM 891 C CA . PRO A 1 115 ? 21.137 -20.364 -11.587 1.00 50.44 115 PRO A CA 1
ATOM 892 C C . PRO A 1 115 ? 21.760 -20.699 -12.966 1.00 50.44 115 PRO A C 1
ATOM 894 O O . PRO A 1 115 ? 21.368 -20.179 -14.010 1.00 50.44 115 PRO A O 1
ATOM 897 N N . LYS A 1 116 ? 22.776 -21.570 -13.003 1.00 47.69 116 LYS A N 1
ATOM 898 C CA . LYS A 1 116 ? 23.589 -21.810 -14.220 1.00 47.69 116 LYS A CA 1
ATOM 899 C C . LYS A 1 116 ? 22.810 -22.362 -15.425 1.00 47.69 116 LYS A C 1
ATOM 901 O O . LYS A 1 116 ? 23.240 -22.164 -16.557 1.00 47.69 116 LYS A O 1
ATOM 906 N N . ALA A 1 117 ? 21.677 -23.030 -15.201 1.00 45.59 117 ALA A N 1
ATOM 907 C CA . ALA A 1 117 ? 20.810 -23.544 -16.265 1.00 45.59 117 ALA A CA 1
ATOM 908 C C . ALA A 1 117 ? 20.098 -22.432 -17.070 1.00 45.59 117 ALA A C 1
ATOM 910 O O . ALA A 1 117 ? 19.553 -22.704 -18.135 1.00 45.59 117 ALA A O 1
ATOM 911 N N . PHE A 1 118 ? 20.136 -21.182 -16.594 1.00 50.81 118 PHE A N 1
ATOM 912 C CA . PHE A 1 118 ? 19.420 -20.034 -17.162 1.00 50.81 118 PHE A CA 1
ATOM 913 C C . PHE A 1 118 ? 20.227 -19.204 -18.170 1.00 50.81 118 PHE A C 1
ATOM 915 O O . PHE A 1 118 ? 19.721 -18.222 -18.701 1.00 50.81 118 PHE A O 1
ATOM 922 N N . LEU A 1 119 ? 21.459 -19.608 -18.495 1.00 51.34 119 LEU A N 1
ATOM 923 C CA . LEU A 1 119 ? 22.274 -19.002 -19.562 1.00 51.34 119 LEU A CA 1
ATOM 924 C C . LEU A 1 119 ? 21.834 -19.422 -20.985 1.00 51.34 119 LEU A C 1
ATOM 926 O O . LEU A 1 119 ? 22.541 -19.141 -21.951 1.00 51.34 119 LEU A O 1
ATOM 930 N N . VAL A 1 120 ? 20.714 -20.143 -21.124 1.00 50.50 120 VAL A N 1
ATOM 931 C CA . VAL A 1 120 ? 20.395 -20.955 -22.316 1.00 50.50 120 VAL A CA 1
ATOM 932 C C . VAL A 1 120 ? 19.114 -20.510 -23.045 1.00 50.50 120 VAL A C 1
ATOM 934 O O . VAL A 1 120 ? 18.732 -21.145 -24.022 1.00 50.50 120 VAL A O 1
ATOM 937 N N . ASP A 1 121 ? 18.459 -19.403 -22.659 1.00 63.72 121 ASP A N 1
ATOM 938 C CA . ASP A 1 121 ? 17.333 -18.859 -23.456 1.00 63.72 121 ASP A CA 1
ATOM 939 C C . ASP A 1 121 ? 17.786 -18.242 -24.797 1.00 63.72 121 ASP A C 1
ATOM 941 O O . ASP A 1 121 ? 16.960 -17.913 -25.647 1.00 63.72 121 ASP A O 1
ATOM 945 N N . GLY A 1 122 ? 19.103 -18.114 -24.996 1.00 70.12 122 GLY A N 1
ATOM 946 C CA . GLY A 1 122 ? 19.722 -17.598 -26.213 1.00 70.12 122 GLY A CA 1
ATOM 947 C C . GLY A 1 122 ? 19.562 -16.088 -26.404 1.00 70.12 122 GLY A C 1
ATOM 948 O O . GLY A 1 122 ? 20.030 -15.565 -27.416 1.00 70.12 122 GLY A O 1
ATOM 949 N N . VAL A 1 123 ? 18.937 -15.376 -25.460 1.00 80.62 123 VAL A N 1
ATOM 950 C CA . VAL A 1 123 ? 18.728 -13.927 -25.533 1.00 80.62 123 VAL A CA 1
ATOM 951 C C . VAL A 1 123 ? 19.786 -13.230 -24.689 1.00 80.62 123 VAL A C 1
ATOM 953 O O . VAL A 1 123 ? 19.923 -13.460 -23.489 1.00 80.62 123 VAL A O 1
ATOM 956 N N . SER A 1 124 ? 20.561 -12.349 -25.319 1.00 83.06 124 SER A N 1
ATOM 957 C CA . SER A 1 124 ? 21.606 -11.620 -24.603 1.00 83.06 124 SER A CA 1
ATOM 958 C C . SER A 1 124 ? 21.012 -10.602 -23.624 1.00 83.06 124 SER A C 1
ATOM 960 O O . SER A 1 124 ? 19.950 -10.025 -23.870 1.00 83.06 124 SER A O 1
ATOM 962 N N . ILE A 1 125 ? 21.736 -10.303 -22.541 1.00 80.44 125 ILE A N 1
ATOM 963 C CA . ILE A 1 125 ? 21.345 -9.243 -21.598 1.00 80.44 125 ILE A CA 1
ATOM 964 C C . ILE A 1 125 ? 21.203 -7.891 -22.316 1.00 80.44 125 ILE A C 1
ATOM 966 O O . ILE A 1 125 ? 20.262 -7.147 -22.046 1.00 80.44 125 ILE A O 1
ATOM 970 N N . ASN A 1 126 ? 22.073 -7.606 -23.290 1.00 85.38 126 ASN A N 1
ATOM 971 C CA . ASN A 1 126 ? 21.987 -6.393 -24.107 1.00 85.38 126 ASN A CA 1
ATOM 972 C C . ASN A 1 126 ? 20.673 -6.324 -24.891 1.00 85.38 126 ASN A C 1
ATOM 974 O O . ASN A 1 126 ? 20.065 -5.264 -24.962 1.00 85.38 126 ASN A O 1
ATOM 978 N N . THR A 1 127 ? 20.181 -7.454 -25.401 1.00 89.94 127 THR A N 1
ATOM 979 C CA . THR A 1 127 ? 18.879 -7.514 -26.075 1.00 89.94 127 THR A CA 1
ATOM 980 C C . THR A 1 127 ? 17.737 -7.198 -25.107 1.00 89.94 127 THR A C 1
ATOM 982 O O . THR A 1 127 ? 16.830 -6.444 -25.455 1.00 89.94 127 THR A O 1
ATOM 985 N N . TYR A 1 128 ? 17.771 -7.713 -23.873 1.00 89.62 128 TYR A N 1
ATOM 986 C CA . TYR A 1 128 ? 16.788 -7.322 -22.852 1.00 89.62 128 TYR A CA 1
ATOM 987 C C . TYR A 1 128 ? 16.893 -5.844 -22.484 1.00 89.62 128 TYR A C 1
ATOM 989 O O . TYR A 1 128 ? 15.866 -5.199 -22.297 1.00 89.62 128 TYR A O 1
ATOM 997 N N . LYS A 1 129 ? 18.110 -5.297 -22.419 1.00 89.50 129 LYS A N 1
ATOM 998 C CA . LYS A 1 129 ? 18.355 -3.876 -22.158 1.00 89.50 129 LYS A CA 1
ATOM 999 C C . LYS A 1 129 ? 17.780 -2.986 -23.258 1.00 89.50 129 LYS A C 1
ATOM 1001 O O . LYS A 1 129 ? 17.049 -2.057 -22.950 1.00 89.50 129 LYS A O 1
ATOM 1006 N N . GLU A 1 130 ? 18.034 -3.302 -24.525 1.00 94.00 130 GLU A N 1
ATOM 1007 C CA . GLU A 1 130 ? 17.474 -2.568 -25.668 1.00 94.00 130 GLU A CA 1
ATOM 1008 C C . GLU A 1 130 ? 15.942 -2.583 -25.649 1.00 94.00 130 GLU A C 1
ATOM 1010 O O . GLU A 1 130 ? 15.298 -1.548 -25.826 1.00 94.00 130 GLU A O 1
ATOM 1015 N N . ARG A 1 131 ? 15.347 -3.750 -25.372 1.00 95.19 131 ARG A N 1
ATOM 1016 C CA . ARG A 1 131 ? 13.893 -3.894 -25.229 1.00 95.19 131 ARG A CA 1
ATOM 1017 C C . ARG A 1 131 ? 13.357 -3.104 -24.038 1.00 95.19 131 ARG A C 1
ATOM 1019 O O . ARG A 1 131 ? 12.319 -2.461 -24.166 1.00 95.19 131 ARG A O 1
ATOM 1026 N N . PHE A 1 132 ? 14.054 -3.138 -22.903 1.00 94.00 132 PHE A N 1
ATOM 1027 C CA . PHE A 1 132 ? 13.710 -2.363 -21.714 1.00 94.00 132 PHE A CA 1
ATOM 1028 C C . PHE A 1 132 ? 13.713 -0.864 -22.009 1.00 94.00 132 PHE A C 1
ATOM 1030 O O . PHE A 1 132 ? 12.721 -0.192 -21.738 1.00 94.00 132 PHE A O 1
ATOM 1037 N N . ASP A 1 133 ? 14.793 -0.357 -22.603 1.00 95.25 133 ASP A N 1
ATOM 1038 C CA . ASP A 1 133 ? 14.939 1.056 -22.935 1.00 95.25 133 ASP A CA 1
ATOM 1039 C C . ASP A 1 133 ? 13.840 1.497 -23.917 1.00 95.25 133 ASP A C 1
ATOM 1041 O O . ASP A 1 133 ? 13.201 2.527 -23.700 1.00 95.25 133 ASP A O 1
ATOM 1045 N N . ALA A 1 134 ? 13.536 0.683 -24.935 1.00 97.44 134 ALA A N 1
ATOM 1046 C CA . ALA A 1 134 ? 12.449 0.949 -25.878 1.00 97.44 134 ALA A CA 1
ATOM 1047 C C . ALA A 1 134 ? 11.067 0.980 -25.198 1.00 97.44 134 ALA A C 1
ATOM 1049 O O . ALA A 1 134 ? 10.308 1.932 -25.396 1.00 97.44 134 ALA A O 1
ATOM 1050 N N . ALA A 1 135 ? 10.747 -0.023 -24.373 1.00 96.75 135 ALA A N 1
ATOM 1051 C CA . ALA A 1 135 ? 9.478 -0.100 -23.648 1.00 96.75 135 ALA A CA 1
ATOM 1052 C C . ALA A 1 135 ? 9.321 1.059 -22.651 1.00 96.75 135 ALA A C 1
ATOM 1054 O O . ALA A 1 135 ? 8.257 1.675 -22.562 1.00 96.75 135 ALA A O 1
ATOM 1055 N N . LEU A 1 136 ? 10.393 1.407 -21.935 1.00 96.06 136 LEU A N 1
ATOM 1056 C CA . LEU A 1 136 ? 10.402 2.521 -20.994 1.00 96.06 136 LEU A CA 1
ATOM 1057 C C . LEU A 1 136 ? 10.208 3.857 -21.718 1.00 96.06 136 LEU A C 1
ATOM 1059 O O . LEU A 1 136 ? 9.409 4.683 -21.277 1.00 96.06 136 LEU A O 1
ATOM 1063 N N . SER A 1 137 ? 10.906 4.076 -22.834 1.00 97.06 137 SER A N 1
ATOM 1064 C CA . SER A 1 137 ? 10.743 5.277 -23.658 1.00 97.06 137 SER A CA 1
ATOM 1065 C C . SER A 1 137 ? 9.327 5.411 -24.212 1.00 97.06 137 SER A C 1
ATOM 1067 O O . SER A 1 137 ? 8.772 6.512 -24.159 1.00 97.06 137 SER A O 1
ATOM 1069 N N . LEU A 1 138 ? 8.728 4.315 -24.686 1.00 97.12 138 LEU A N 1
ATOM 1070 C CA . LEU A 1 138 ? 7.342 4.302 -25.150 1.00 97.12 138 LEU A CA 1
ATOM 1071 C C . LEU A 1 138 ? 6.385 4.683 -24.014 1.00 97.12 138 LEU A C 1
ATOM 1073 O O . LEU A 1 138 ? 5.649 5.660 -24.146 1.00 97.12 138 LEU A O 1
ATOM 1077 N N . GLY A 1 139 ? 6.479 4.012 -22.863 1.00 95.88 139 GLY A N 1
ATOM 1078 C CA . GLY A 1 139 ? 5.631 4.304 -21.706 1.00 95.88 139 GLY A CA 1
ATOM 1079 C C . GLY A 1 139 ? 5.770 5.747 -21.211 1.00 95.88 139 GLY A C 1
ATOM 1080 O O . GLY A 1 139 ? 4.775 6.397 -20.904 1.00 95.88 139 GLY A O 1
ATOM 1081 N N . ILE A 1 140 ? 6.985 6.307 -21.201 1.00 96.81 140 ILE A N 1
ATOM 1082 C CA . ILE A 1 140 ? 7.200 7.727 -20.881 1.00 96.81 140 ILE A CA 1
ATOM 1083 C C . ILE A 1 140 ? 6.505 8.638 -21.902 1.00 96.81 140 ILE A C 1
ATOM 1085 O O . ILE A 1 140 ? 5.909 9.640 -21.505 1.00 96.81 140 ILE A O 1
ATOM 1089 N N . SER A 1 141 ? 6.589 8.322 -23.198 1.00 96.44 141 SER A N 1
ATOM 1090 C CA . SER A 1 141 ? 5.963 9.126 -24.258 1.00 96.44 141 SER A CA 1
ATOM 1091 C C . SER A 1 141 ? 4.434 9.123 -24.169 1.00 96.44 141 SER A C 1
ATOM 1093 O O . SER A 1 141 ? 3.799 10.150 -24.400 1.00 96.44 141 SER A O 1
ATOM 1095 N N . GLU A 1 142 ? 3.859 8.009 -23.722 1.00 95.88 142 GLU A N 1
ATOM 1096 C CA . GLU A 1 142 ? 2.426 7.833 -23.473 1.00 95.88 142 GLU A CA 1
ATOM 1097 C C . GLU A 1 142 ? 1.996 8.335 -22.088 1.00 95.88 142 GLU A C 1
ATOM 1099 O O . GLU A 1 142 ? 0.831 8.235 -21.714 1.00 95.88 142 GLU A O 1
ATOM 1104 N N . SER A 1 143 ? 2.925 8.909 -21.316 1.00 94.19 143 SER A N 1
ATOM 1105 C CA . SER A 1 143 ? 2.700 9.363 -19.940 1.00 94.19 143 SER A CA 1
ATOM 1106 C C . SER A 1 143 ? 2.184 8.268 -18.995 1.00 94.19 143 SER A C 1
ATOM 1108 O O . SER A 1 143 ? 1.468 8.552 -18.036 1.00 94.19 143 SER A O 1
ATOM 1110 N N . 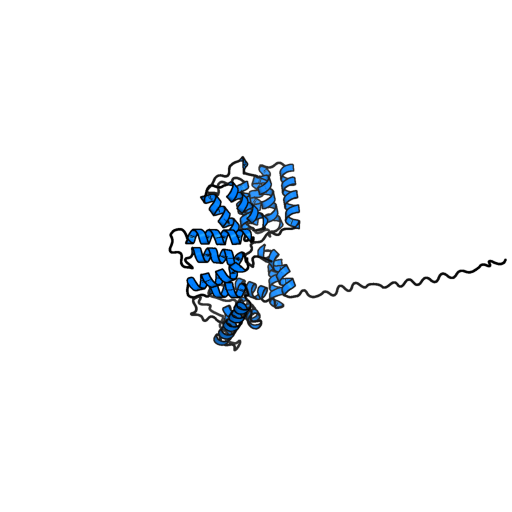ASN A 1 144 ? 2.576 7.015 -19.232 1.00 94.69 144 ASN A N 1
ATOM 1111 C CA . ASN A 1 144 ? 2.282 5.900 -18.343 1.00 94.69 144 ASN A CA 1
ATOM 1112 C C . ASN A 1 144 ? 2.915 6.143 -16.958 1.00 94.69 144 ASN A C 1
ATOM 1114 O O . ASN A 1 144 ? 4.129 6.327 -16.830 1.00 94.69 144 ASN A O 1
ATOM 1118 N N . ILE A 1 145 ? 2.084 6.146 -15.912 1.00 93.75 145 ILE A N 1
ATOM 1119 C CA . ILE A 1 145 ? 2.491 6.502 -14.544 1.00 93.75 145 ILE A CA 1
ATOM 1120 C C . ILE A 1 145 ? 3.557 5.532 -14.015 1.00 93.75 145 ILE A C 1
ATOM 1122 O O . ILE A 1 145 ? 4.528 5.979 -13.403 1.00 93.75 145 ILE A O 1
ATOM 1126 N N . GLU A 1 146 ? 3.439 4.232 -14.297 1.00 90.25 146 GLU A N 1
ATOM 1127 C CA . GLU A 1 146 ? 4.425 3.226 -13.880 1.00 90.25 146 GLU A CA 1
ATOM 1128 C C . GLU A 1 146 ? 5.776 3.422 -14.573 1.00 90.25 146 GLU A C 1
ATOM 1130 O O . GLU A 1 146 ? 6.816 3.388 -13.914 1.00 90.25 146 GLU A O 1
ATOM 1135 N N . ALA A 1 147 ? 5.784 3.733 -15.871 1.00 94.38 147 ALA A N 1
ATOM 1136 C CA . ALA A 1 147 ? 7.007 4.063 -16.603 1.00 94.38 147 ALA A CA 1
ATOM 1137 C C . ALA A 1 147 ? 7.684 5.326 -16.041 1.00 94.38 147 ALA A C 1
ATOM 1139 O O . ALA A 1 147 ? 8.905 5.359 -15.867 1.00 94.38 147 ALA A O 1
ATOM 1140 N N . LEU A 1 148 ? 6.903 6.356 -15.695 1.00 96.12 148 LEU A N 1
ATOM 1141 C CA . LEU A 1 148 ? 7.415 7.580 -15.070 1.00 96.12 148 LEU A CA 1
ATOM 1142 C C . LEU A 1 148 ? 7.994 7.306 -13.672 1.00 96.12 148 LEU A C 1
ATOM 1144 O O . LEU A 1 148 ? 9.105 7.758 -13.375 1.00 96.12 148 LEU A O 1
ATOM 1148 N N . LYS A 1 149 ? 7.285 6.539 -12.830 1.00 92.62 149 LYS A N 1
ATOM 1149 C CA . LYS A 1 149 ? 7.769 6.114 -11.504 1.00 92.62 149 LYS A CA 1
ATOM 1150 C C . LYS A 1 149 ? 9.051 5.295 -11.625 1.00 92.62 149 LYS A C 1
ATOM 1152 O O . LYS A 1 149 ? 10.010 5.548 -10.891 1.00 92.62 149 LYS A O 1
ATOM 1157 N N . LEU A 1 150 ? 9.099 4.360 -12.572 1.00 91.69 150 LEU A N 1
ATOM 1158 C CA . LEU A 1 150 ? 10.267 3.520 -12.799 1.00 91.69 150 LEU A CA 1
ATOM 1159 C C . LEU A 1 150 ? 11.467 4.337 -13.284 1.00 91.69 150 LEU A C 1
ATOM 1161 O O . LEU A 1 150 ? 12.571 4.173 -12.767 1.00 91.69 150 LEU A O 1
ATOM 1165 N N . LYS A 1 151 ? 11.260 5.272 -14.216 1.00 93.62 151 LYS A N 1
ATOM 1166 C CA . LYS A 1 151 ? 12.326 6.169 -14.673 1.00 93.62 151 LYS A CA 1
ATOM 1167 C C . LYS A 1 151 ? 12.884 7.018 -13.531 1.00 93.62 151 LYS A C 1
ATOM 1169 O O . LYS A 1 151 ? 14.098 7.203 -13.452 1.00 93.62 151 LYS A O 1
ATOM 1174 N N . GLY A 1 152 ? 12.020 7.501 -12.637 1.00 91.88 152 GLY A N 1
ATOM 1175 C CA . GLY A 1 152 ? 12.442 8.200 -11.424 1.00 91.88 152 GLY A CA 1
ATOM 1176 C C . GLY A 1 152 ? 13.296 7.320 -10.519 1.00 91.88 152 GLY A C 1
ATOM 1177 O O . GLY A 1 152 ? 14.370 7.745 -10.105 1.00 91.88 152 GLY A O 1
ATOM 1178 N N . PHE A 1 153 ? 12.870 6.080 -10.275 1.00 88.88 153 PHE A N 1
ATOM 1179 C CA . PHE A 1 153 ? 13.613 5.122 -9.452 1.00 88.88 153 PHE A CA 1
ATOM 1180 C C . PHE A 1 153 ? 15.007 4.790 -10.009 1.00 88.88 153 PHE A C 1
ATOM 1182 O O . PHE A 1 153 ? 15.949 4.657 -9.236 1.00 88.88 153 PHE A O 1
ATOM 1189 N N . LEU A 1 154 ? 15.141 4.682 -11.333 1.00 88.75 154 LEU A N 1
ATOM 1190 C CA . LEU A 1 154 ? 16.395 4.341 -12.019 1.00 88.75 154 LEU A CA 1
ATOM 1191 C C . LEU A 1 154 ? 17.307 5.547 -12.301 1.00 88.75 154 LEU A C 1
ATOM 1193 O O . LEU A 1 154 ? 18.295 5.408 -13.013 1.00 88.75 154 LEU A O 1
ATOM 1197 N N . SER A 1 155 ? 16.962 6.747 -11.835 1.00 88.69 155 SER A N 1
ATOM 1198 C CA . SER A 1 155 ? 17.747 7.948 -12.137 1.00 88.69 155 SER A CA 1
ATOM 1199 C C . SER A 1 155 ? 19.049 7.995 -11.326 1.00 88.69 155 SER A C 1
ATOM 1201 O O . SER A 1 155 ? 19.021 7.933 -10.099 1.00 88.69 155 SER A O 1
ATOM 1203 N N . ASP A 1 156 ? 20.181 8.213 -12.002 1.00 82.88 156 ASP A N 1
ATOM 1204 C CA . ASP A 1 156 ? 21.523 8.227 -11.388 1.00 82.88 156 ASP A CA 1
ATOM 1205 C C . ASP A 1 156 ? 21.785 9.442 -10.485 1.00 82.88 156 ASP A C 1
ATOM 1207 O O . ASP A 1 156 ? 22.733 9.469 -9.698 1.00 82.88 156 ASP A O 1
ATOM 1211 N N . ASN A 1 157 ? 20.956 10.484 -10.593 1.00 89.31 157 ASN A N 1
ATOM 1212 C CA . ASN A 1 157 ? 21.049 11.654 -9.735 1.00 89.31 157 ASN A CA 1
ATOM 1213 C C . ASN A 1 157 ? 19.692 12.046 -9.153 1.00 89.31 157 ASN A C 1
ATOM 1215 O O . ASN A 1 157 ? 18.639 11.950 -9.789 1.00 89.31 157 ASN A O 1
ATOM 1219 N N . LYS A 1 158 ? 19.742 12.577 -7.928 1.00 87.62 158 LYS A N 1
ATOM 1220 C CA . LYS A 1 158 ? 18.539 12.923 -7.169 1.00 87.62 158 LYS A CA 1
ATOM 1221 C C . LYS A 1 158 ? 17.709 14.042 -7.817 1.00 87.62 158 LYS A C 1
ATOM 1223 O O . LYS A 1 158 ? 16.531 14.187 -7.512 1.00 87.62 158 LYS A O 1
ATOM 1228 N N . ASN A 1 159 ? 18.284 14.867 -8.692 1.00 87.12 159 ASN A N 1
ATOM 1229 C CA . ASN A 1 159 ? 17.517 15.924 -9.358 1.00 87.12 159 ASN A CA 1
ATOM 1230 C C . ASN A 1 159 ? 16.631 15.357 -10.472 1.00 87.12 159 ASN A C 1
ATOM 1232 O O . ASN A 1 159 ? 15.492 15.793 -10.623 1.00 87.12 159 ASN A O 1
ATOM 1236 N N . GLU A 1 160 ? 17.126 14.389 -11.240 1.00 90.50 160 GLU A N 1
ATOM 1237 C CA . GLU A 1 160 ? 16.332 13.678 -12.244 1.00 90.50 160 GLU A CA 1
ATOM 1238 C C . GLU A 1 160 ? 15.260 12.800 -11.608 1.00 90.50 160 GLU A C 1
ATOM 1240 O O . GLU A 1 160 ? 14.112 12.853 -12.047 1.00 90.50 160 GLU A O 1
ATOM 1245 N N . GLU A 1 161 ? 15.594 12.095 -10.524 1.00 90.75 161 GLU A N 1
ATOM 1246 C CA . GLU A 1 161 ? 14.635 11.307 -9.741 1.00 90.75 161 GLU A CA 1
ATOM 1247 C C . GLU A 1 161 ? 13.401 12.144 -9.365 1.00 90.75 161 GLU A C 1
ATOM 1249 O O . GLU A 1 161 ? 12.269 11.791 -9.704 1.00 90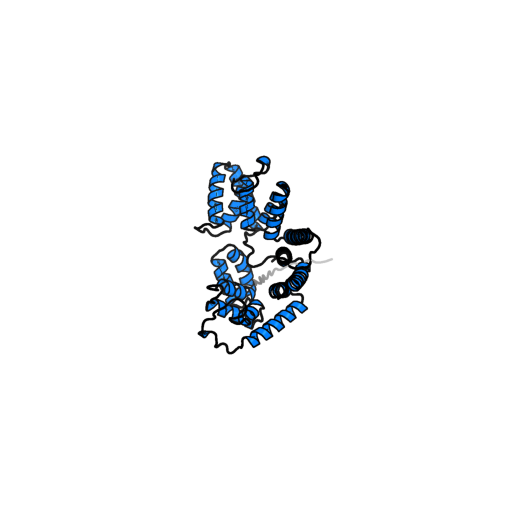.75 161 GLU A O 1
ATOM 1254 N N . CYS A 1 162 ? 13.630 13.296 -8.726 1.00 94.00 162 CYS A N 1
ATOM 1255 C CA . CYS A 1 162 ? 12.579 14.229 -8.324 1.00 94.00 162 CYS A CA 1
ATOM 1256 C C . CYS A 1 162 ? 11.716 14.663 -9.524 1.00 94.00 162 CYS A C 1
ATOM 1258 O O . CYS A 1 162 ? 10.492 14.614 -9.446 1.00 94.00 162 CYS A O 1
ATOM 1260 N N . LYS A 1 163 ? 12.330 15.019 -10.663 1.00 94.69 163 LYS A N 1
ATOM 1261 C CA . LYS A 1 163 ? 11.602 15.468 -11.866 1.00 94.69 163 LYS A CA 1
ATOM 1262 C C . LYS A 1 163 ? 10.662 14.399 -12.424 1.00 94.69 163 LYS A C 1
ATOM 1264 O O . LYS A 1 163 ? 9.572 14.730 -12.890 1.00 94.69 163 LYS A O 1
ATOM 1269 N N . TRP A 1 164 ? 11.073 13.134 -12.432 1.00 95.88 164 TRP A N 1
ATOM 1270 C CA . TRP A 1 164 ? 10.237 12.045 -12.945 1.00 95.88 164 TRP A CA 1
ATOM 1271 C C . TRP A 1 164 ? 9.103 11.691 -11.984 1.00 95.88 164 TRP A C 1
ATOM 1273 O O . TRP A 1 164 ? 7.961 11.557 -12.424 1.00 95.88 164 TRP A O 1
ATOM 1283 N N . PHE A 1 165 ? 9.375 11.651 -10.678 1.00 94.62 165 PHE A N 1
ATOM 1284 C CA . PHE A 1 165 ? 8.318 11.480 -9.681 1.00 94.62 165 PHE A CA 1
ATOM 1285 C C . PHE A 1 165 ? 7.336 12.660 -9.660 1.00 94.62 165 PHE A C 1
ATOM 1287 O O . PHE A 1 165 ? 6.141 12.431 -9.528 1.00 94.62 165 PHE A O 1
ATOM 1294 N N . GLU A 1 166 ? 7.785 13.900 -9.879 1.00 95.88 166 GLU A N 1
ATOM 1295 C CA . GLU A 1 166 ? 6.901 15.061 -10.068 1.00 95.88 166 GLU A CA 1
ATOM 1296 C C . GLU A 1 166 ? 5.988 14.913 -11.286 1.00 95.88 166 GLU A C 1
ATOM 1298 O O . GLU A 1 166 ? 4.820 15.293 -11.224 1.00 95.88 166 GLU A O 1
ATOM 1303 N N . LYS A 1 167 ? 6.488 14.360 -12.399 1.00 96.50 167 LYS A N 1
ATOM 1304 C CA . LYS A 1 167 ? 5.645 14.072 -13.569 1.00 96.50 167 LYS A CA 1
ATOM 1305 C C . LYS A 1 167 ? 4.575 13.035 -13.241 1.00 96.50 167 LYS A C 1
ATOM 1307 O O . LYS A 1 167 ? 3.422 13.267 -13.578 1.00 96.50 167 LYS A O 1
ATOM 1312 N N . ALA A 1 168 ? 4.934 11.948 -12.559 1.00 95.75 168 ALA A N 1
ATOM 1313 C CA . ALA A 1 168 ? 3.974 10.929 -12.132 1.00 95.75 168 ALA A CA 1
ATOM 1314 C C . ALA A 1 168 ? 2.944 11.493 -11.131 1.00 95.75 168 ALA A C 1
ATOM 1316 O O . ALA A 1 168 ? 1.742 11.311 -11.294 1.00 95.75 168 ALA A O 1
ATOM 1317 N N . ALA A 1 169 ? 3.398 12.267 -10.141 1.00 95.69 169 ALA A N 1
ATOM 1318 C CA . ALA A 1 169 ? 2.563 12.859 -9.095 1.00 95.69 169 ALA A CA 1
ATOM 1319 C C . ALA A 1 169 ? 1.507 13.852 -9.621 1.00 95.69 169 ALA A C 1
ATOM 1321 O O . ALA A 1 169 ? 0.473 14.050 -8.977 1.00 95.69 169 ALA A O 1
ATOM 1322 N N . LYS A 1 170 ? 1.742 14.465 -10.792 1.00 96.06 170 LYS A N 1
ATOM 1323 C CA . LYS A 1 170 ? 0.792 15.368 -11.468 1.00 96.06 170 LYS A CA 1
ATOM 1324 C C . LYS A 1 170 ? -0.445 14.661 -12.025 1.00 96.06 170 LYS A C 1
ATOM 1326 O O . LYS A 1 170 ? -1.423 15.341 -12.317 1.00 96.06 170 LYS A O 1
ATOM 1331 N N . PHE A 1 171 ? -0.430 13.333 -12.131 1.00 95.31 171 PHE A N 1
ATOM 1332 C CA . PHE A 1 171 ? -1.607 12.537 -12.491 1.00 95.31 171 PHE A CA 1
ATOM 1333 C C . PHE A 1 171 ? -2.524 12.241 -11.296 1.00 95.31 171 PHE A C 1
ATOM 1335 O O . PHE A 1 171 ? -3.437 11.436 -11.417 1.00 95.31 171 PHE A O 1
ATOM 1342 N N . ASN A 1 172 ? -2.288 12.877 -10.143 1.00 95.19 172 ASN A N 1
ATOM 1343 C CA . ASN A 1 172 ? -3.000 12.616 -8.890 1.00 95.19 172 ASN A CA 1
ATOM 1344 C C . ASN A 1 172 ? -2.882 11.168 -8.381 1.00 95.19 172 ASN A C 1
ATOM 1346 O O . ASN A 1 172 ? -3.641 10.762 -7.506 1.00 95.19 172 ASN A O 1
ATOM 1350 N N . ASP A 1 173 ? -1.892 10.411 -8.870 1.00 94.25 173 ASP A N 1
ATOM 1351 C CA . ASP A 1 173 ? -1.554 9.099 -8.322 1.00 94.25 173 ASP A CA 1
ATOM 1352 C C . ASP A 1 173 ? -0.991 9.259 -6.907 1.00 94.25 173 ASP A C 1
ATOM 1354 O O . ASP A 1 173 ? 0.083 9.838 -6.695 1.00 94.25 173 ASP A O 1
ATOM 1358 N N . ALA A 1 174 ? -1.725 8.752 -5.922 1.00 94.44 174 ALA A N 1
ATOM 1359 C CA . ALA A 1 174 ? -1.373 8.931 -4.524 1.00 94.44 174 ALA A CA 1
ATOM 1360 C C . ALA A 1 174 ? -0.106 8.146 -4.136 1.00 94.44 174 ALA A C 1
ATOM 1362 O O . ALA A 1 174 ? 0.599 8.538 -3.201 1.00 94.44 174 ALA A O 1
ATOM 1363 N N . ASP A 1 175 ? 0.223 7.052 -4.837 1.00 92.50 175 ASP A N 1
ATOM 1364 C CA . ASP A 1 175 ? 1.495 6.344 -4.645 1.00 92.50 175 ASP A CA 1
ATOM 1365 C C . ASP A 1 175 ? 2.670 7.171 -5.186 1.00 92.50 175 ASP A C 1
ATOM 1367 O O . ASP A 1 175 ? 3.639 7.394 -4.456 1.00 92.50 175 ASP A O 1
ATOM 1371 N N . ALA A 1 176 ? 2.571 7.721 -6.401 1.00 94.81 176 ALA A N 1
ATOM 1372 C CA . ALA A 1 176 ? 3.573 8.634 -6.952 1.00 94.81 176 ALA A CA 1
ATOM 1373 C C . ALA A 1 176 ? 3.800 9.862 -6.061 1.00 94.81 176 ALA A C 1
ATOM 1375 O O . ALA A 1 176 ? 4.949 10.218 -5.793 1.00 94.81 176 ALA A O 1
ATOM 1376 N N . GLN A 1 177 ? 2.730 10.488 -5.563 1.00 97.56 177 GLN A N 1
ATOM 1377 C CA . GLN A 1 177 ? 2.815 11.639 -4.657 1.00 97.56 177 GLN A CA 1
ATOM 1378 C C . GLN A 1 177 ? 3.520 11.281 -3.342 1.00 97.56 177 GLN A C 1
ATOM 1380 O O . GLN A 1 177 ? 4.421 12.000 -2.902 1.00 97.56 177 GLN A O 1
ATOM 1385 N N . PHE A 1 178 ? 3.182 10.137 -2.739 1.00 96.00 178 PHE A N 1
ATOM 1386 C CA . PHE A 1 178 ? 3.832 9.691 -1.507 1.00 96.00 178 PHE A CA 1
ATOM 1387 C C . PHE A 1 178 ? 5.302 9.311 -1.731 1.00 96.00 178 PHE A C 1
ATOM 1389 O O . PHE A 1 178 ? 6.174 9.630 -0.916 1.00 96.00 178 PHE A O 1
ATOM 1396 N N . ARG A 1 179 ? 5.619 8.669 -2.860 1.00 93.94 179 ARG A N 1
ATOM 1397 C CA . ARG A 1 179 ? 7.006 8.380 -3.252 1.00 93.94 179 ARG A CA 1
ATOM 1398 C C . ARG A 1 179 ? 7.798 9.661 -3.458 1.00 93.94 179 ARG A C 1
ATOM 1400 O O . ARG A 1 179 ? 8.902 9.752 -2.927 1.00 93.94 179 ARG A O 1
ATOM 1407 N N . LEU A 1 180 ? 7.234 10.657 -4.138 1.00 96.88 180 LEU A N 1
ATOM 1408 C CA . LEU A 1 180 ? 7.864 11.963 -4.312 1.00 96.88 180 LEU A CA 1
ATOM 1409 C C . LEU A 1 180 ? 8.179 12.617 -2.962 1.00 96.88 180 LEU A C 1
ATOM 1411 O O . LEU A 1 180 ? 9.312 13.047 -2.749 1.00 96.88 180 LEU A O 1
ATOM 1415 N N . ALA A 1 181 ? 7.230 12.621 -2.021 1.00 97.50 181 ALA A N 1
ATOM 1416 C CA . ALA A 1 181 ? 7.458 13.141 -0.672 1.00 97.50 181 ALA A CA 1
ATOM 1417 C C . ALA A 1 181 ? 8.647 12.444 0.019 1.00 97.50 181 ALA A C 1
ATOM 1419 O O . ALA A 1 181 ? 9.534 13.105 0.567 1.00 97.50 181 ALA A O 1
ATOM 1420 N N . ASN A 1 182 ? 8.721 11.112 -0.070 1.00 95.31 182 ASN A N 1
ATOM 1421 C CA . ASN A 1 182 ? 9.828 10.331 0.487 1.00 95.31 182 ASN A CA 1
ATOM 1422 C C . ASN A 1 182 ? 11.167 10.618 -0.212 1.00 95.31 182 ASN A C 1
ATOM 1424 O O . ASN A 1 182 ? 12.196 10.749 0.458 1.00 95.31 182 ASN A O 1
ATOM 1428 N N . LYS A 1 183 ? 11.173 10.780 -1.540 1.00 94.69 183 LYS A N 1
ATOM 1429 C CA . LYS A 1 183 ? 12.385 11.135 -2.288 1.00 94.69 183 LYS A CA 1
ATOM 1430 C C . LYS A 1 183 ? 12.876 12.537 -1.933 1.00 94.69 183 LYS A C 1
ATOM 1432 O O . LYS A 1 183 ? 14.064 12.704 -1.636 1.00 94.69 183 LYS A O 1
ATOM 1437 N N . ILE A 1 184 ? 11.978 13.518 -1.823 1.00 96.88 184 ILE A N 1
ATOM 1438 C CA . ILE A 1 184 ? 12.316 14.877 -1.373 1.00 96.88 184 ILE A CA 1
ATOM 1439 C C . ILE A 1 184 ? 12.894 14.829 0.042 1.00 96.88 184 ILE A C 1
ATOM 1441 O O . ILE A 1 184 ? 13.932 15.443 0.303 1.00 96.88 184 ILE A O 1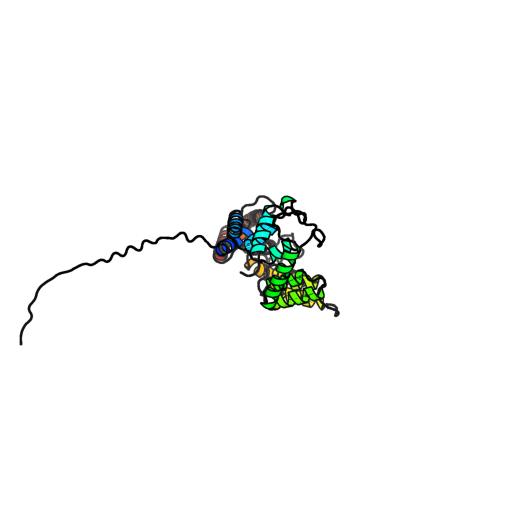
ATOM 1445 N N . LYS A 1 185 ? 12.291 14.057 0.951 1.00 95.56 185 LYS A N 1
ATOM 1446 C CA . LYS A 1 185 ? 12.810 13.861 2.314 1.00 95.56 185 LYS A CA 1
ATOM 1447 C C . LYS A 1 185 ? 14.232 13.288 2.305 1.00 95.56 185 LYS A C 1
ATOM 1449 O O . LYS A 1 185 ? 15.069 13.735 3.080 1.00 95.56 185 LYS A O 1
ATOM 1454 N N . SER A 1 186 ? 14.529 12.363 1.390 1.00 92.12 186 SER A N 1
ATOM 1455 C CA . SER A 1 186 ? 15.858 11.747 1.225 1.00 92.12 186 SER A CA 1
ATOM 1456 C C . SER A 1 186 ? 16.894 12.615 0.483 1.00 92.12 186 SER A C 1
ATOM 1458 O O . SER A 1 186 ? 18.029 12.190 0.235 1.00 92.12 186 SER A O 1
ATOM 1460 N N . GLY A 1 187 ? 16.532 13.852 0.139 1.00 91.75 187 GLY A N 1
ATOM 1461 C CA . GLY A 1 187 ? 17.445 14.833 -0.440 1.00 91.75 187 GLY A CA 1
ATOM 1462 C C . GLY A 1 187 ? 17.293 15.055 -1.944 1.00 91.75 187 GLY A C 1
ATOM 1463 O O . GLY A 1 187 ? 18.165 15.701 -2.517 1.00 91.75 187 GLY A O 1
ATOM 1464 N N . CYS A 1 188 ? 16.236 14.548 -2.590 1.00 92.69 188 CYS A N 1
ATOM 1465 C CA . CYS A 1 188 ? 15.967 14.870 -3.994 1.00 92.69 188 CYS A CA 1
ATOM 1466 C C . CYS A 1 188 ? 15.535 16.328 -4.167 1.00 92.69 188 CYS A C 1
ATOM 1468 O O . CYS A 1 188 ? 14.924 16.908 -3.269 1.00 92.69 188 CYS A O 1
ATOM 1470 N N . GLY A 1 189 ? 15.905 16.943 -5.291 1.00 89.25 189 GLY A N 1
ATOM 1471 C CA . GLY A 1 189 ? 15.578 18.335 -5.596 1.00 89.25 189 GLY A CA 1
ATOM 1472 C C . GLY A 1 189 ? 16.377 19.383 -4.807 1.00 89.25 189 GLY A C 1
ATOM 1473 O O . GLY A 1 189 ? 17.058 19.105 -3.810 1.00 89.25 189 GLY A O 1
ATOM 1474 N N . TRP A 1 190 ? 16.274 20.627 -5.275 1.00 90.88 190 TRP A N 1
ATOM 1475 C CA . TRP A 1 190 ? 17.054 21.766 -4.795 1.00 90.88 190 TRP A CA 1
ATOM 1476 C C . TRP A 1 190 ? 16.246 22.646 -3.835 1.00 90.88 190 TRP A C 1
ATOM 1478 O O . TRP A 1 190 ? 15.436 23.471 -4.249 1.00 90.88 190 TRP A O 1
ATOM 1488 N N . TYR A 1 191 ? 16.498 22.484 -2.537 1.00 93.12 191 TYR A N 1
ATOM 1489 C CA . TYR A 1 191 ? 15.799 23.187 -1.457 1.00 93.12 191 TYR A CA 1
ATOM 1490 C C . TYR A 1 191 ? 16.805 23.981 -0.617 1.00 93.12 191 TYR A C 1
ATOM 1492 O O . TYR A 1 191 ? 17.256 23.518 0.427 1.00 93.12 191 TYR A O 1
ATOM 1500 N N . VAL A 1 192 ? 17.209 25.157 -1.111 1.00 91.56 192 VAL A N 1
ATOM 1501 C CA . VAL A 1 192 ? 18.240 26.010 -0.473 1.00 91.56 192 VAL A CA 1
ATOM 1502 C C . VAL A 1 192 ? 17.720 26.889 0.654 1.00 91.56 192 VAL A C 1
ATOM 1504 O O . VAL A 1 192 ? 18.493 27.324 1.500 1.00 91.56 192 VAL A O 1
ATOM 1507 N N . ILE A 1 193 ? 16.418 27.162 0.674 1.00 95.38 193 ILE A N 1
ATOM 1508 C CA . ILE A 1 193 ? 15.800 27.944 1.743 1.00 95.38 193 ILE A CA 1
ATOM 1509 C C . ILE A 1 193 ? 15.556 26.997 2.928 1.00 95.38 193 ILE A C 1
ATOM 1511 O O . ILE A 1 193 ? 14.864 25.988 2.739 1.00 95.38 193 ILE A O 1
ATOM 1515 N N . PRO A 1 194 ? 16.064 27.288 4.140 1.00 94.56 194 PRO A N 1
ATOM 1516 C CA . PRO A 1 194 ? 15.787 26.474 5.321 1.00 94.56 194 PRO A CA 1
ATOM 1517 C C . PRO A 1 194 ? 14.280 26.248 5.517 1.00 94.56 194 PRO A C 1
ATOM 1519 O O . PRO A 1 194 ? 13.482 27.177 5.387 1.00 94.56 194 PRO A O 1
ATOM 1522 N N . GLY A 1 195 ? 13.870 25.006 5.779 1.00 94.31 195 GLY A N 1
ATOM 1523 C CA . GLY A 1 195 ? 12.457 24.643 5.938 1.00 94.31 195 GLY A CA 1
ATOM 1524 C C . GLY A 1 195 ? 11.681 24.425 4.630 1.00 94.31 195 GLY A C 1
ATOM 1525 O O . GLY A 1 195 ? 10.551 23.937 4.668 1.00 94.31 195 GLY A O 1
ATOM 1526 N N . SER A 1 196 ? 12.228 24.790 3.460 1.00 96.56 196 SER A N 1
ATOM 1527 C CA . SER A 1 196 ? 11.518 24.615 2.177 1.00 96.56 196 SER A CA 1
ATOM 1528 C C . SER A 1 196 ? 11.362 23.145 1.783 1.00 96.56 196 SER A C 1
ATOM 1530 O O . SER A 1 196 ? 10.337 22.775 1.207 1.00 96.56 196 SER A O 1
ATOM 1532 N N . ARG A 1 197 ? 12.331 22.295 2.149 1.00 96.50 197 ARG A N 1
ATOM 1533 C CA . ARG A 1 197 ? 12.269 20.847 1.924 1.00 96.50 197 ARG A CA 1
ATOM 1534 C C . ARG A 1 197 ? 11.137 20.234 2.731 1.00 96.50 197 ARG A C 1
ATOM 1536 O O . ARG A 1 197 ? 10.278 19.569 2.167 1.00 96.50 197 ARG A O 1
ATOM 1543 N N . GLU A 1 198 ? 11.091 20.509 4.029 1.00 96.50 198 GLU A N 1
ATOM 1544 C CA . GLU A 1 198 ? 10.075 19.996 4.946 1.00 96.50 198 GLU A CA 1
ATOM 1545 C C . GLU A 1 198 ? 8.668 20.428 4.524 1.00 96.50 198 GLU A C 1
ATOM 1547 O O . GLU A 1 198 ? 7.751 19.607 4.533 1.00 96.50 198 GLU A O 1
ATOM 1552 N N . LYS A 1 199 ? 8.502 21.682 4.080 1.00 96.88 199 LYS A N 1
ATOM 1553 C CA . LYS A 1 199 ? 7.232 22.172 3.518 1.00 96.88 199 LYS A CA 1
ATOM 1554 C C . LYS A 1 199 ? 6.805 21.376 2.287 1.00 96.88 199 LYS A C 1
ATOM 1556 O O . LYS A 1 199 ? 5.639 21.014 2.178 1.00 96.88 199 LYS A O 1
ATOM 1561 N N . SER A 1 200 ? 7.734 21.079 1.381 1.00 97.44 200 SER A N 1
ATOM 1562 C CA . SER A 1 200 ? 7.433 20.310 0.172 1.00 97.44 200 SER A CA 1
ATOM 1563 C C . SER A 1 200 ? 7.137 18.838 0.468 1.00 97.44 200 SER A C 1
ATOM 1565 O O . SER A 1 200 ? 6.212 18.290 -0.127 1.00 97.44 200 SER A O 1
ATOM 1567 N N . VAL A 1 201 ? 7.848 18.221 1.420 1.00 98.19 201 VAL A N 1
ATOM 1568 C CA . VAL A 1 201 ? 7.527 16.871 1.916 1.00 98.19 201 VAL A CA 1
ATOM 1569 C C . VAL A 1 201 ? 6.113 16.850 2.486 1.00 98.19 201 VAL A C 1
ATOM 1571 O O . VAL A 1 201 ? 5.315 16.018 2.070 1.00 98.19 201 VAL A O 1
ATOM 1574 N N . ARG A 1 202 ? 5.777 17.780 3.392 1.00 97.81 202 ARG A N 1
ATOM 1575 C CA . ARG A 1 202 ? 4.434 17.856 3.989 1.00 97.81 202 ARG A CA 1
ATOM 1576 C C . ARG A 1 202 ? 3.359 18.061 2.923 1.00 97.81 202 ARG A C 1
ATOM 1578 O O . ARG A 1 202 ? 2.366 17.351 2.953 1.00 97.81 202 ARG A O 1
ATOM 1585 N N . TYR A 1 203 ? 3.590 18.958 1.962 1.00 97.94 203 TYR A N 1
ATOM 1586 C CA . TYR A 1 203 ? 2.660 19.210 0.860 1.00 97.94 203 TYR A CA 1
ATOM 1587 C C . TYR A 1 203 ? 2.352 17.938 0.060 1.00 97.94 203 TYR A C 1
ATOM 1589 O O . TYR A 1 203 ? 1.189 17.575 -0.081 1.00 97.94 203 TYR A O 1
ATOM 1597 N N . TRP A 1 204 ? 3.372 17.231 -0.434 1.00 98.31 204 TRP A N 1
ATOM 1598 C CA . TRP A 1 204 ? 3.149 16.032 -1.249 1.00 98.31 204 TRP A CA 1
ATOM 1599 C C . TRP A 1 204 ? 2.587 14.858 -0.447 1.00 98.31 204 TRP A C 1
ATOM 1601 O O . TRP A 1 204 ? 1.763 14.110 -0.971 1.00 98.31 204 TRP A O 1
ATOM 1611 N N . THR A 1 205 ? 2.963 14.726 0.828 1.00 98.50 205 THR A N 1
ATOM 1612 C CA . THR A 1 205 ? 2.326 13.768 1.741 1.00 98.50 205 THR A CA 1
ATOM 1613 C C . THR A 1 205 ? 0.842 14.087 1.919 1.00 98.50 205 THR A C 1
ATOM 1615 O O . THR A 1 205 ? 0.015 13.186 1.843 1.00 98.50 205 THR A O 1
ATOM 1618 N N . GLU A 1 206 ? 0.477 15.354 2.105 1.00 98.31 206 GLU A N 1
ATOM 1619 C CA . GLU A 1 206 ? -0.921 15.762 2.251 1.00 98.31 206 GLU A CA 1
ATOM 1620 C C . GLU A 1 206 ? -1.728 15.525 0.967 1.00 98.31 206 GLU A C 1
ATOM 1622 O O . GLU A 1 206 ? -2.852 15.032 1.038 1.00 98.31 206 GLU A O 1
ATOM 1627 N N . GLN A 1 207 ? -1.153 15.799 -0.211 1.00 98.19 207 GLN A N 1
ATOM 1628 C CA . GLN A 1 207 ? -1.792 15.461 -1.489 1.00 98.19 207 GLN A CA 1
ATOM 1629 C C . GLN A 1 207 ? -2.027 13.952 -1.610 1.00 98.19 207 GLN A C 1
ATOM 1631 O O . GLN A 1 207 ? -3.147 13.534 -1.893 1.00 98.19 207 GLN A O 1
ATOM 1636 N N . ALA A 1 208 ? -1.014 13.134 -1.307 1.00 97.50 208 ALA A N 1
ATOM 1637 C CA . ALA A 1 208 ? -1.152 11.682 -1.328 1.00 97.50 208 ALA A CA 1
ATOM 1638 C C . ALA A 1 208 ? -2.228 11.196 -0.344 1.00 97.50 208 ALA A C 1
ATOM 1640 O O . ALA A 1 208 ? -3.040 10.339 -0.684 1.00 97.50 208 ALA A O 1
ATOM 1641 N N . ALA A 1 209 ? -2.273 11.762 0.864 1.00 97.12 209 ALA A N 1
ATOM 1642 C CA . ALA A 1 209 ? -3.285 11.435 1.863 1.00 97.12 209 ALA A CA 1
ATOM 1643 C C . ALA A 1 209 ? -4.695 11.819 1.383 1.00 97.12 209 ALA A C 1
ATOM 1645 O O . ALA A 1 209 ? -5.645 11.062 1.569 1.00 97.12 209 ALA A O 1
ATOM 1646 N N . ASN A 1 210 ? -4.845 12.964 0.718 1.00 96.81 210 ASN A N 1
ATOM 1647 C CA . ASN A 1 210 ? -6.128 13.399 0.165 1.00 96.81 210 ASN A CA 1
ATOM 1648 C C . ASN A 1 210 ? -6.574 12.578 -1.050 1.00 96.81 210 ASN A C 1
ATOM 1650 O O . ASN A 1 210 ? -7.771 12.357 -1.202 1.00 96.81 210 ASN A O 1
ATOM 1654 N N . HIS A 1 211 ? -5.638 12.053 -1.843 1.00 95.56 211 HIS A N 1
ATOM 1655 C CA . HIS A 1 211 ? -5.916 11.081 -2.907 1.00 95.56 211 HIS A CA 1
ATOM 1656 C C . HIS A 1 211 ? -5.979 9.627 -2.408 1.00 95.56 211 HIS A C 1
ATOM 1658 O O . HIS A 1 211 ? -6.000 8.693 -3.203 1.00 95.56 211 HIS A O 1
ATOM 1664 N N . GLY A 1 212 ? -6.053 9.426 -1.089 1.00 92.88 212 GLY A N 1
ATOM 1665 C CA . GLY A 1 212 ? -6.450 8.159 -0.485 1.00 92.88 212 GLY A CA 1
ATOM 1666 C C . GLY A 1 212 ? -5.313 7.294 0.051 1.00 92.88 212 GLY A C 1
ATOM 1667 O O . GLY A 1 212 ? -5.606 6.229 0.582 1.00 92.88 212 GLY A O 1
ATOM 1668 N N . ASN A 1 213 ? -4.043 7.697 -0.057 1.00 94.75 213 ASN A N 1
ATOM 1669 C CA . ASN A 1 213 ? -2.921 6.856 0.370 1.00 94.75 213 ASN A CA 1
ATOM 1670 C C . ASN A 1 213 ? -2.892 6.707 1.907 1.00 94.75 213 ASN A C 1
ATOM 1672 O O . ASN A 1 213 ? -2.559 7.680 2.593 1.00 94.75 213 ASN A O 1
ATOM 1676 N N . PRO A 1 214 ? -3.159 5.512 2.477 1.00 94.12 214 PRO A N 1
ATOM 1677 C CA . PRO A 1 214 ? -3.237 5.340 3.927 1.00 94.12 214 PRO A CA 1
ATOM 1678 C C . PRO A 1 214 ? -1.887 5.536 4.617 1.00 94.12 214 PRO A C 1
ATOM 1680 O O . PRO A 1 214 ? -1.835 6.101 5.703 1.00 94.12 214 PRO A O 1
ATOM 1683 N N . ARG A 1 215 ? -0.772 5.181 3.960 1.00 93.75 215 ARG A N 1
ATOM 1684 C CA . ARG A 1 215 ? 0.577 5.441 4.496 1.00 93.75 215 ARG A CA 1
ATOM 1685 C C . ARG A 1 215 ? 0.850 6.940 4.588 1.00 93.75 215 ARG A C 1
ATOM 1687 O O . ARG A 1 215 ? 1.488 7.399 5.529 1.00 93.75 215 ARG A O 1
ATOM 1694 N N . ALA A 1 216 ? 0.349 7.721 3.632 1.00 96.69 216 ALA A N 1
ATOM 1695 C CA . ALA A 1 216 ? 0.442 9.173 3.697 1.00 96.69 216 ALA A CA 1
ATOM 1696 C C . ALA A 1 216 ? -0.461 9.755 4.797 1.00 96.69 216 ALA A C 1
ATOM 1698 O O . ALA A 1 216 ? -0.027 10.653 5.515 1.00 96.69 216 ALA A O 1
ATOM 1699 N N . MET A 1 217 ? -1.675 9.221 4.978 1.00 97.94 217 MET A N 1
ATOM 1700 C CA . MET A 1 217 ? -2.566 9.604 6.081 1.00 97.94 217 MET A CA 1
ATOM 1701 C C . MET A 1 217 ? -1.943 9.306 7.453 1.00 97.94 217 MET A C 1
ATOM 1703 O O . MET A 1 217 ? -1.997 10.156 8.336 1.00 97.94 217 MET A O 1
ATOM 1707 N N . GLU A 1 218 ? -1.280 8.160 7.627 1.00 95.31 218 GLU A N 1
ATOM 1708 C CA . GLU A 1 218 ? -0.523 7.840 8.848 1.00 95.31 218 GLU A CA 1
ATOM 1709 C C . GLU A 1 218 ? 0.590 8.866 9.111 1.00 95.31 218 GLU A C 1
ATOM 1711 O O . GLU A 1 218 ? 0.737 9.355 10.230 1.00 95.31 218 GLU A O 1
ATOM 1716 N N . VAL A 1 219 ? 1.333 9.280 8.078 1.00 96.81 219 VAL A N 1
ATOM 1717 C CA . VAL A 1 219 ? 2.350 10.337 8.228 1.00 96.81 219 VAL A CA 1
ATOM 1718 C C . VAL A 1 219 ? 1.712 11.689 8.572 1.00 96.81 219 VAL A C 1
ATOM 1720 O O . VAL A 1 219 ? 2.268 12.437 9.379 1.00 96.81 219 VAL A O 1
ATOM 1723 N N . MET A 1 220 ? 0.540 12.011 8.014 1.00 98.19 220 MET A N 1
ATOM 1724 C CA . MET A 1 220 ? -0.215 13.212 8.395 1.00 98.19 220 MET A CA 1
ATOM 1725 C C . MET A 1 220 ? -0.688 13.158 9.851 1.00 98.19 220 MET A C 1
ATOM 1727 O O . MET A 1 220 ? -0.606 14.172 10.546 1.00 98.19 220 MET A O 1
ATOM 1731 N N . SER A 1 221 ? -1.084 11.980 10.338 1.00 96.38 221 SER A N 1
ATOM 1732 C CA . SER A 1 221 ? -1.356 11.745 11.757 1.00 96.38 221 SER A CA 1
ATOM 1733 C C . SER A 1 221 ? -0.120 12.030 12.616 1.00 96.38 221 SER A C 1
ATOM 1735 O O . SER A 1 221 ? -0.219 12.774 13.587 1.00 96.38 221 SER A O 1
ATOM 1737 N N . SER A 1 222 ? 1.065 11.544 12.232 1.00 94.12 222 SER A N 1
ATOM 1738 C CA . SER A 1 222 ? 2.308 11.836 12.966 1.00 94.12 222 SER A CA 1
ATOM 1739 C C . SER A 1 222 ? 2.681 13.326 12.969 1.00 94.12 222 SER A C 1
ATOM 1741 O O . SER A 1 222 ? 3.264 13.818 13.938 1.00 94.12 222 SER A O 1
ATOM 1743 N N . TYR A 1 223 ? 2.360 14.077 11.907 1.00 95.44 223 TYR A N 1
ATOM 1744 C CA . TYR A 1 223 ? 2.521 15.535 11.922 1.00 95.44 223 TYR A CA 1
ATOM 1745 C C . TYR A 1 223 ? 1.577 16.197 12.929 1.00 95.44 223 TYR A C 1
ATOM 1747 O O . TYR A 1 223 ? 2.028 17.048 13.692 1.00 95.44 223 TYR A O 1
ATOM 1755 N N . ALA A 1 224 ? 0.308 15.785 12.968 1.00 95.31 224 ALA A N 1
ATOM 1756 C CA . ALA A 1 224 ? -0.661 16.296 13.934 1.00 95.31 224 ALA A CA 1
ATOM 1757 C C . ALA A 1 224 ? -0.267 15.944 15.381 1.00 95.31 224 ALA A C 1
ATOM 1759 O O . ALA A 1 224 ? -0.284 16.814 16.247 1.00 95.31 224 ALA A O 1
ATOM 1760 N N . GLU A 1 225 ? 0.209 14.718 15.625 1.00 91.88 225 GLU A N 1
ATOM 1761 C CA . GLU A 1 225 ? 0.791 14.290 16.905 1.00 91.88 225 GLU A CA 1
ATOM 1762 C C . GLU A 1 225 ? 1.922 15.230 17.352 1.00 91.88 225 GLU A C 1
ATOM 1764 O O . GLU A 1 225 ? 1.909 15.746 18.472 1.00 91.88 225 GLU A O 1
ATOM 1769 N N . LYS A 1 226 ? 2.881 15.519 16.464 1.00 92.00 226 LYS A N 1
ATOM 1770 C CA . LYS A 1 226 ? 3.996 16.430 16.761 1.00 92.00 226 LYS A CA 1
ATOM 1771 C C . LYS A 1 226 ? 3.525 17.858 17.051 1.00 92.00 226 LYS A C 1
ATOM 1773 O O . LYS A 1 226 ? 4.095 18.523 17.919 1.00 92.00 226 LYS A O 1
ATOM 1778 N N . ASP A 1 227 ? 2.492 18.306 16.346 1.00 93.19 227 ASP A N 1
ATOM 1779 C CA . ASP A 1 227 ? 1.846 19.606 16.543 1.00 93.19 227 ASP A CA 1
ATOM 1780 C C . ASP A 1 227 ? 0.936 19.615 17.801 1.00 93.19 227 ASP A C 1
ATOM 1782 O O . ASP A 1 227 ? 0.357 20.649 18.137 1.00 93.19 227 ASP A O 1
ATOM 1786 N N . LYS A 1 228 ? 0.862 18.494 18.543 1.00 91.31 228 LYS A N 1
ATOM 1787 C CA . LYS A 1 228 ? -0.009 18.250 19.711 1.00 91.31 228 LYS A CA 1
ATOM 1788 C C . LYS A 1 228 ? -1.504 18.390 19.403 1.00 91.31 228 LYS A C 1
ATOM 1790 O O . LYS A 1 228 ? -2.309 18.633 20.301 1.00 91.31 228 LYS A O 1
ATOM 1795 N N . ASP A 1 229 ? -1.873 18.204 18.142 1.00 94.88 229 ASP A N 1
ATOM 1796 C CA . ASP A 1 229 ? -3.247 18.176 17.658 1.00 94.88 229 ASP A CA 1
ATOM 1797 C C . ASP A 1 229 ? -3.781 16.737 17.677 1.00 94.88 229 ASP A C 1
ATOM 1799 O O . ASP A 1 229 ? -3.760 16.014 16.679 1.00 94.88 229 ASP A O 1
ATOM 1803 N N . ILE A 1 230 ? -4.252 16.306 18.851 1.00 93.50 230 ILE A N 1
ATOM 1804 C CA . ILE A 1 230 ? -4.806 14.957 19.054 1.00 93.50 230 ILE A CA 1
ATOM 1805 C C . ILE A 1 230 ? -6.050 14.737 18.179 1.00 93.50 230 ILE A C 1
ATOM 1807 O O . ILE A 1 230 ? -6.251 13.642 17.653 1.00 93.50 230 ILE A O 1
ATOM 1811 N N . VAL A 1 231 ? -6.862 15.779 17.977 1.00 95.69 231 VAL A N 1
ATOM 1812 C CA . VAL A 1 231 ? -8.078 15.700 17.156 1.00 95.69 231 VAL A CA 1
ATOM 1813 C C . VAL A 1 231 ? -7.710 15.454 15.694 1.00 95.69 231 VAL A C 1
ATOM 1815 O O . VAL A 1 231 ? -8.236 14.525 15.081 1.00 95.69 231 VAL A O 1
ATOM 1818 N N . GLY A 1 232 ? -6.774 16.230 15.145 1.00 96.75 232 GLY A N 1
ATOM 1819 C CA . GLY A 1 232 ? -6.273 16.040 13.784 1.00 96.75 232 GLY A CA 1
ATOM 1820 C C . GLY A 1 232 ? -5.586 14.689 13.589 1.00 96.75 232 GLY A C 1
ATOM 1821 O O . GLY A 1 232 ? -5.795 14.036 12.566 1.00 96.75 232 GLY A O 1
ATOM 1822 N N . MET A 1 233 ? -4.823 14.229 14.582 1.00 95.88 233 MET A N 1
ATOM 1823 C CA . MET A 1 233 ? -4.179 12.913 14.576 1.00 95.88 233 MET A CA 1
ATOM 1824 C C . MET A 1 233 ? -5.216 11.788 14.456 1.00 95.88 233 MET A C 1
ATOM 1826 O O . MET A 1 233 ? -5.157 10.988 13.519 1.00 95.88 233 MET A O 1
ATOM 1830 N N . LEU A 1 234 ? -6.214 11.761 15.347 1.00 96.00 234 LEU A N 1
ATOM 1831 C CA . LEU A 1 234 ? -7.278 10.752 15.318 1.00 96.00 234 LEU A CA 1
ATOM 1832 C C . LEU A 1 234 ? -8.119 10.836 14.038 1.00 96.00 234 LEU A C 1
ATOM 1834 O O . LEU A 1 234 ? -8.506 9.797 13.509 1.00 96.00 234 LEU A O 1
ATOM 1838 N N . ALA A 1 235 ? -8.359 12.036 13.503 1.00 97.75 235 ALA A N 1
ATOM 1839 C CA . ALA A 1 235 ? -9.082 12.213 12.245 1.00 97.75 235 ALA A CA 1
ATOM 1840 C C . ALA A 1 235 ? -8.325 11.615 11.045 1.00 97.75 235 ALA A C 1
ATOM 1842 O O . ALA A 1 235 ? -8.932 10.974 10.184 1.00 97.75 235 ALA A O 1
ATOM 1843 N N . TRP A 1 236 ? -7.001 11.782 10.980 1.00 98.19 236 TRP A N 1
ATOM 1844 C CA . TRP A 1 236 ? -6.186 11.160 9.934 1.00 98.19 236 TRP A CA 1
ATOM 1845 C C . TRP A 1 236 ? -6.120 9.639 10.071 1.00 98.19 236 TRP A C 1
ATOM 1847 O O . TRP A 1 236 ? -6.266 8.943 9.066 1.00 98.19 236 TRP A O 1
ATOM 1857 N N . LEU A 1 237 ? -5.966 9.120 11.292 1.00 97.00 237 LEU A N 1
ATOM 1858 C CA . LEU A 1 237 ? -5.989 7.676 11.548 1.00 97.00 237 LEU A CA 1
ATOM 1859 C C . LEU A 1 237 ? -7.341 7.053 11.217 1.00 97.00 237 LEU A C 1
ATOM 1861 O O . LEU A 1 237 ? -7.384 5.980 10.626 1.00 97.00 237 LEU A O 1
ATOM 1865 N N . GLU A 1 238 ? -8.441 7.733 11.532 1.00 97.88 238 GLU A N 1
ATOM 1866 C CA . GLU A 1 238 ? -9.778 7.279 11.164 1.00 97.88 238 GLU A CA 1
ATOM 1867 C C . GLU A 1 238 ? -9.956 7.233 9.645 1.00 97.88 238 GLU A C 1
ATOM 1869 O O . GLU A 1 238 ? -10.482 6.254 9.116 1.00 97.88 238 GLU A O 1
ATOM 1874 N N . ARG A 1 239 ? -9.502 8.260 8.916 1.00 97.81 239 ARG A N 1
ATOM 1875 C CA . ARG A 1 239 ? -9.522 8.244 7.444 1.00 97.81 239 ARG A CA 1
ATOM 1876 C C . ARG A 1 239 ? -8.698 7.082 6.894 1.00 97.81 239 ARG A C 1
ATOM 1878 O O . ARG A 1 239 ? -9.165 6.392 5.994 1.00 97.81 239 ARG A O 1
ATOM 1885 N N . ALA A 1 240 ? -7.522 6.837 7.466 1.00 96.88 240 ALA A N 1
ATOM 1886 C CA . ALA A 1 240 ? -6.643 5.747 7.062 1.00 96.88 240 ALA A CA 1
ATOM 1887 C C . ALA A 1 240 ? -7.269 4.372 7.350 1.00 96.88 240 ALA A C 1
ATOM 1889 O O . ALA A 1 240 ? -7.291 3.514 6.469 1.00 96.88 240 ALA A O 1
ATOM 1890 N N . ALA A 1 241 ? -7.868 4.182 8.529 1.00 97.38 241 ALA A N 1
ATOM 1891 C CA . ALA A 1 241 ? -8.606 2.972 8.889 1.00 97.38 241 ALA A CA 1
ATOM 1892 C C . ALA A 1 241 ? -9.802 2.728 7.955 1.00 97.38 241 ALA A C 1
ATOM 1894 O O . ALA A 1 241 ? -10.008 1.605 7.506 1.00 97.38 241 ALA A O 1
ATOM 1895 N N . ASN A 1 242 ? -10.525 3.787 7.572 1.00 96.88 242 ASN A N 1
ATOM 1896 C CA . ASN A 1 242 ? -11.640 3.707 6.624 1.00 96.88 242 ASN A CA 1
ATOM 1897 C C . ASN A 1 242 ? -11.238 3.307 5.203 1.00 96.88 242 ASN A C 1
ATOM 1899 O O . ASN A 1 242 ? -12.089 2.822 4.464 1.00 96.88 242 ASN A O 1
ATOM 1903 N N . THR A 1 243 ? -9.964 3.428 4.819 1.00 95.25 243 THR A N 1
ATOM 1904 C CA . THR A 1 243 ? -9.500 2.808 3.566 1.00 95.25 243 THR A CA 1
ATOM 1905 C C . THR A 1 243 ? -9.518 1.279 3.647 1.00 95.25 243 THR A C 1
ATOM 1907 O O . THR A 1 243 ? -9.584 0.616 2.625 1.00 95.25 243 THR A O 1
ATOM 1910 N N . GLY A 1 244 ? -9.494 0.703 4.850 1.00 95.81 244 GLY A N 1
ATOM 1911 C CA . GLY A 1 244 ? -9.292 -0.726 5.063 1.00 95.81 244 GLY A CA 1
ATOM 1912 C C . GLY A 1 244 ? -7.835 -1.096 5.338 1.00 95.81 244 GLY A C 1
ATOM 1913 O O . GLY A 1 244 ? -7.511 -2.278 5.418 1.00 95.81 244 GLY A O 1
ATOM 1914 N N . ASN A 1 245 ? -6.930 -0.123 5.487 1.00 95.19 245 ASN A N 1
ATOM 1915 C CA . ASN A 1 245 ? -5.525 -0.418 5.743 1.00 95.19 245 ASN A CA 1
ATOM 1916 C C . ASN A 1 245 ? -5.331 -1.157 7.080 1.00 95.19 245 ASN A C 1
ATOM 1918 O O . ASN A 1 245 ? -5.651 -0.621 8.140 1.00 95.19 245 ASN A O 1
ATOM 1922 N N . ILE A 1 246 ? -4.752 -2.362 7.029 1.00 94.19 246 ILE A N 1
ATOM 1923 C CA . ILE A 1 246 ? -4.538 -3.235 8.202 1.00 94.19 246 ILE A CA 1
ATOM 1924 C C . ILE A 1 246 ? -3.805 -2.505 9.335 1.00 94.19 246 ILE A C 1
ATOM 1926 O O . ILE A 1 246 ? -4.216 -2.570 10.496 1.00 94.19 246 ILE A O 1
ATOM 1930 N N . ASN A 1 247 ? -2.715 -1.806 9.006 1.00 91.75 247 ASN A N 1
ATOM 1931 C CA . ASN A 1 247 ? -1.898 -1.117 10.000 1.00 91.75 247 ASN A CA 1
ATOM 1932 C C . ASN A 1 247 ? -2.645 0.072 10.594 1.00 91.75 247 ASN A C 1
ATOM 1934 O O . ASN A 1 247 ? -2.634 0.235 11.813 1.00 91.75 247 ASN A O 1
ATOM 1938 N N . SER A 1 248 ? -3.338 0.847 9.762 1.00 95.06 248 SER A N 1
ATOM 1939 C CA . SER A 1 248 ? -4.108 2.001 10.211 1.00 95.06 248 SER A CA 1
ATOM 1940 C C . SER A 1 248 ? -5.281 1.600 11.105 1.00 95.06 248 SER A C 1
ATOM 1942 O O . SER A 1 248 ? -5.473 2.217 12.149 1.00 95.06 248 SER A O 1
ATOM 1944 N N . ILE A 1 249 ? -6.025 0.541 10.751 1.00 97.00 249 ILE A N 1
ATOM 1945 C CA . ILE A 1 249 ? -7.106 -0.003 11.590 1.00 97.00 249 ILE A CA 1
ATOM 1946 C C . ILE A 1 249 ? -6.554 -0.401 12.960 1.00 97.00 249 ILE A C 1
ATOM 1948 O O . ILE A 1 249 ? -7.131 -0.031 13.985 1.00 97.00 249 ILE A O 1
ATOM 1952 N N . ARG A 1 250 ? -5.417 -1.108 12.993 1.00 93.19 250 ARG A N 1
ATOM 1953 C CA . ARG A 1 250 ? -4.768 -1.513 14.245 1.00 93.19 250 ARG A CA 1
ATOM 1954 C C . ARG A 1 250 ? -4.344 -0.300 15.073 1.00 93.19 250 ARG A C 1
ATOM 1956 O O . ARG A 1 250 ? -4.763 -0.180 16.215 1.00 93.19 250 ARG A O 1
ATOM 1963 N N . ILE A 1 251 ? -3.556 0.610 14.494 1.00 92.31 251 ILE A N 1
ATOM 1964 C CA . ILE A 1 251 ? -3.051 1.807 15.185 1.00 92.31 251 ILE A CA 1
ATOM 1965 C C . ILE A 1 251 ? -4.219 2.625 15.745 1.00 92.31 251 ILE A C 1
ATOM 1967 O O . ILE A 1 251 ? -4.215 2.979 16.923 1.00 92.31 251 ILE A O 1
ATOM 1971 N N . TYR A 1 252 ? -5.244 2.876 14.929 1.00 95.62 252 TYR A N 1
ATOM 1972 C CA . TYR A 1 252 ? -6.420 3.628 15.349 1.00 95.62 252 TYR A CA 1
ATOM 1973 C C . TYR A 1 252 ? -7.166 2.942 16.499 1.00 95.62 252 TYR A C 1
ATOM 1975 O O . TYR A 1 252 ? -7.515 3.598 17.480 1.00 95.62 252 TYR A O 1
ATOM 1983 N N . SER A 1 253 ? -7.354 1.622 16.420 1.00 95.50 253 SER A N 1
ATOM 1984 C CA . SER A 1 253 ? -8.001 0.840 17.480 1.00 95.50 253 SER A CA 1
ATOM 1985 C C . SER A 1 253 ? -7.236 0.929 18.797 1.00 95.50 253 SER A C 1
ATOM 1987 O O . SER A 1 253 ? -7.840 1.223 19.826 1.00 95.50 253 SER A O 1
ATOM 1989 N N . THR A 1 254 ? -5.912 0.765 18.777 1.00 92.38 254 THR A N 1
ATOM 1990 C CA . THR A 1 254 ? -5.088 0.849 19.990 1.00 92.38 254 THR A CA 1
ATOM 1991 C C . THR A 1 254 ? -5.140 2.260 20.607 1.00 92.38 254 THR A C 1
ATOM 1993 O O . THR A 1 254 ? -5.240 2.385 21.830 1.00 92.38 254 THR A O 1
ATOM 1996 N N . TYR A 1 255 ? -5.153 3.337 19.802 1.00 92.94 255 TYR A N 1
ATOM 1997 C CA . TYR A 1 255 ? -5.341 4.705 20.322 1.00 92.94 255 TYR A CA 1
ATOM 1998 C C . TYR A 1 255 ? -6.721 4.895 20.964 1.00 92.94 255 TYR A C 1
ATOM 2000 O O . TYR A 1 255 ? -6.826 5.478 22.044 1.00 92.94 255 TYR A O 1
ATOM 2008 N N . LEU A 1 256 ? -7.781 4.371 20.341 1.00 95.44 256 LEU A N 1
ATOM 2009 C CA . LEU A 1 256 ? -9.140 4.425 20.887 1.00 95.44 256 LEU A CA 1
ATOM 2010 C C . LEU A 1 256 ? -9.287 3.647 22.201 1.00 95.44 256 LEU A C 1
ATOM 2012 O O . LEU A 1 256 ? -10.147 3.992 23.008 1.00 95.44 256 LEU A O 1
ATOM 2016 N N . MET A 1 257 ? -8.466 2.621 22.425 1.00 93.19 257 MET A N 1
ATOM 2017 C CA . MET A 1 257 ? -8.418 1.873 23.686 1.00 93.19 257 MET A CA 1
ATOM 2018 C C . MET A 1 257 ? -7.702 2.627 24.813 1.00 93.19 257 MET A C 1
ATOM 2020 O O . MET A 1 257 ? -7.761 2.181 25.961 1.00 93.19 257 MET A O 1
ATOM 2024 N N . GLY A 1 258 ? -7.003 3.724 24.495 1.00 87.62 258 GLY A N 1
ATOM 2025 C CA . GLY A 1 258 ? -6.155 4.441 25.444 1.00 87.62 258 GLY A CA 1
ATOM 2026 C C . GLY A 1 258 ? -4.935 3.635 25.889 1.00 87.62 258 GLY A C 1
ATOM 2027 O O . GLY A 1 258 ? -4.541 3.748 27.044 1.00 87.62 258 GLY A O 1
ATOM 2028 N N . GLY A 1 259 ? -4.390 2.774 25.019 1.00 74.19 259 GLY A N 1
ATOM 2029 C CA . GLY A 1 259 ? -3.245 1.926 25.357 1.00 74.19 259 GLY A CA 1
ATOM 2030 C C . GLY A 1 259 ? -1.977 2.726 25.682 1.00 74.19 259 GLY A C 1
ATOM 2031 O O . GLY A 1 259 ? -1.700 3.746 25.054 1.00 74.19 259 GLY A O 1
ATOM 2032 N N . ASP A 1 260 ? -1.175 2.216 26.621 1.00 65.94 260 ASP A N 1
ATOM 2033 C CA . ASP A 1 260 ? 0.074 2.846 27.088 1.00 65.94 260 ASP A CA 1
ATOM 2034 C C .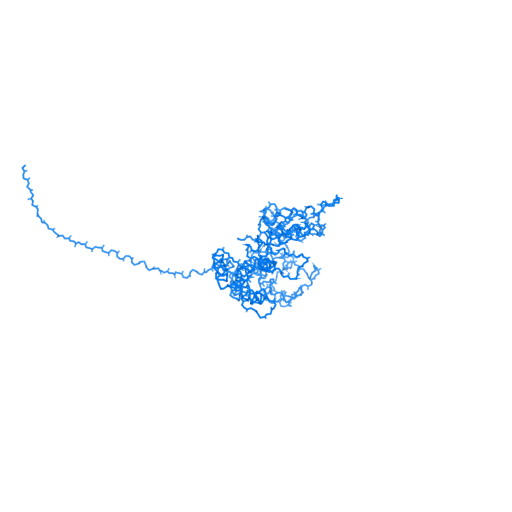 ASP A 1 260 ? 1.246 2.704 26.094 1.00 65.94 260 ASP A C 1
ATOM 2036 O O . ASP A 1 260 ? 2.369 3.119 26.373 1.00 65.94 260 ASP A O 1
ATOM 2040 N N . GLU A 1 261 ? 1.008 2.100 24.926 1.00 68.12 261 GLU A N 1
ATOM 2041 C CA . GLU A 1 261 ? 2.029 1.870 23.896 1.00 68.12 261 GLU A CA 1
ATOM 2042 C C . GLU A 1 261 ? 2.486 3.163 23.196 1.00 68.12 261 GLU A C 1
ATOM 2044 O O . GLU A 1 261 ? 3.459 3.141 22.439 1.00 68.12 261 GLU A O 1
ATOM 2049 N N . PHE A 1 262 ? 1.811 4.292 23.438 1.00 69.69 262 PHE A N 1
ATOM 2050 C CA . PHE A 1 262 ? 2.007 5.525 22.680 1.00 69.69 262 PHE A CA 1
ATOM 2051 C C . PHE A 1 262 ? 2.659 6.661 23.464 1.00 69.69 262 PHE A C 1
ATOM 2053 O O . PHE A 1 262 ? 2.512 6.814 24.674 1.00 69.69 262 PHE A O 1
ATOM 2060 N N . THR A 1 263 ? 3.349 7.521 22.716 1.00 71.88 263 THR A N 1
ATOM 2061 C CA . THR A 1 263 ? 4.058 8.709 23.206 1.00 71.88 263 THR A CA 1
ATOM 2062 C C . THR A 1 263 ? 3.143 9.825 23.703 1.00 71.88 263 THR A C 1
ATOM 2064 O O . THR A 1 263 ? 3.592 10.666 24.484 1.00 71.88 263 THR A O 1
ATOM 2067 N N . ILE A 1 264 ? 1.878 9.846 23.270 1.00 78.50 264 ILE A N 1
ATOM 2068 C CA . ILE A 1 264 ? 0.883 10.840 23.682 1.00 78.50 264 ILE A CA 1
ATOM 2069 C C . ILE A 1 264 ? -0.314 10.145 24.339 1.00 78.50 264 ILE A C 1
ATOM 2071 O O . ILE A 1 264 ? -0.952 9.311 23.694 1.00 78.50 264 ILE A O 1
ATOM 2075 N N . PRO A 1 265 ? -0.671 10.514 25.585 1.00 84.38 265 PRO A N 1
ATOM 2076 C CA . PRO A 1 265 ? -1.872 10.002 26.226 1.00 84.38 265 PRO A CA 1
ATOM 2077 C C . PRO A 1 265 ? -3.121 10.574 25.546 1.00 84.38 265 PRO A C 1
ATOM 2079 O O . PRO A 1 265 ? -3.252 11.790 25.380 1.00 84.38 265 PRO A O 1
ATOM 2082 N N . ILE A 1 266 ? -4.058 9.698 25.184 1.00 89.56 266 ILE A N 1
ATOM 2083 C CA . ILE A 1 266 ? -5.342 10.097 24.600 1.00 89.56 266 ILE A CA 1
ATOM 2084 C C . ILE A 1 266 ? -6.315 10.478 25.723 1.00 89.56 266 ILE A C 1
ATOM 2086 O O . ILE A 1 266 ? -6.537 9.654 26.616 1.00 89.56 266 ILE A O 1
ATOM 2090 N N . PRO A 1 267 ? -6.916 11.685 25.701 1.00 90.50 267 PRO A N 1
ATOM 2091 C CA . PRO A 1 267 ? -7.941 12.083 26.661 1.00 90.50 267 PRO A CA 1
ATOM 2092 C C . PRO A 1 267 ? -9.084 11.064 26.733 1.00 90.50 267 PRO A C 1
ATOM 2094 O O . PRO A 1 267 ? -9.514 10.535 25.709 1.00 90.50 267 PRO A O 1
ATOM 2097 N N . ALA A 1 268 ? -9.579 10.776 27.939 1.00 90.75 268 ALA A N 1
ATOM 2098 C CA . ALA A 1 268 ? -10.584 9.731 28.156 1.00 90.75 268 ALA A CA 1
ATOM 2099 C C . ALA A 1 268 ? -11.894 9.971 27.378 1.00 90.75 268 ALA A C 1
ATOM 2101 O O . ALA A 1 268 ? -12.555 9.017 26.985 1.00 90.75 268 ALA A O 1
ATOM 2102 N N . ASP A 1 269 ? -12.246 11.231 27.117 1.00 92.38 269 ASP A N 1
ATOM 2103 C CA . ASP A 1 269 ? -13.401 11.648 26.314 1.00 92.38 269 ASP A CA 1
ATOM 2104 C C . ASP A 1 269 ? -13.223 11.415 24.803 1.00 92.38 269 ASP A C 1
ATOM 2106 O O . ASP A 1 269 ? -14.206 11.405 24.064 1.00 92.38 269 ASP A O 1
ATOM 2110 N N . MET A 1 270 ? -11.988 11.188 24.343 1.00 92.06 270 MET A N 1
ATOM 2111 C CA . MET A 1 270 ? -11.658 10.849 22.952 1.00 92.06 270 MET A CA 1
ATOM 2112 C C . MET A 1 270 ? -11.412 9.346 22.742 1.00 92.06 270 MET A C 1
ATOM 2114 O O . MET A 1 270 ? -11.282 8.892 21.604 1.00 92.06 270 MET A O 1
ATOM 2118 N N . GLN A 1 271 ? -11.352 8.562 23.821 1.00 94.06 271 GLN A N 1
ATOM 2119 C CA . GLN A 1 271 ? -11.255 7.105 23.764 1.00 94.06 271 GLN A CA 1
ATOM 2120 C C . GLN A 1 271 ? -12.620 6.482 23.445 1.00 94.06 271 GLN A C 1
ATOM 2122 O O . GLN A 1 271 ? -13.676 6.997 23.812 1.00 94.06 271 GLN A O 1
ATOM 2127 N N . SER A 1 272 ? -12.621 5.334 22.769 1.00 96.75 272 SER A N 1
ATOM 2128 C CA . SER A 1 272 ? -13.847 4.598 22.467 1.00 96.75 272 SER A CA 1
ATOM 2129 C C . SER A 1 272 ? -13.584 3.102 22.323 1.00 96.75 272 SER A C 1
ATOM 2131 O O . SER A 1 272 ? -13.343 2.591 21.228 1.00 96.75 272 SER A O 1
ATOM 2133 N N . ASN A 1 273 ? -13.712 2.375 23.436 1.00 96.94 273 ASN A N 1
ATOM 2134 C CA . ASN A 1 273 ? -13.603 0.913 23.472 1.00 96.94 273 ASN A CA 1
ATOM 2135 C C . ASN A 1 273 ? -14.585 0.228 22.507 1.00 96.94 273 ASN A C 1
ATOM 2137 O O . ASN A 1 273 ? -14.217 -0.741 21.851 1.00 96.94 273 ASN A O 1
ATOM 2141 N N . LYS A 1 274 ? -15.812 0.754 22.367 1.00 98.19 274 LYS A N 1
ATOM 2142 C CA . LYS A 1 274 ? -16.811 0.221 21.428 1.00 98.19 274 LYS A CA 1
ATOM 2143 C C . LYS A 1 274 ? -16.358 0.358 19.971 1.00 98.19 274 LYS A C 1
ATOM 2145 O O . LYS A 1 274 ? -16.455 -0.594 19.203 1.00 98.19 274 LYS A O 1
ATOM 2150 N N . LYS A 1 275 ? -15.834 1.528 19.587 1.00 98.19 275 LYS A N 1
ATOM 2151 C CA . LYS A 1 275 ? -15.340 1.774 18.222 1.00 98.19 275 LYS A CA 1
ATOM 2152 C C . LYS A 1 275 ? -14.067 0.973 17.934 1.00 98.19 275 LYS A C 1
ATOM 2154 O O . LYS A 1 275 ? -13.949 0.415 16.848 1.00 98.19 275 LYS A O 1
ATOM 2159 N N . ALA A 1 276 ? -13.166 0.855 18.912 1.00 98.00 276 ALA A N 1
ATOM 2160 C CA . ALA A 1 276 ? -12.003 -0.025 18.821 1.00 98.00 276 ALA A CA 1
ATOM 2161 C C . ALA A 1 276 ? -12.424 -1.486 18.599 1.00 98.00 276 ALA A C 1
ATOM 2163 O O . ALA A 1 276 ? -11.921 -2.132 17.687 1.00 98.00 276 ALA A O 1
ATOM 2164 N N . TYR A 1 277 ? -13.405 -1.983 19.365 1.00 98.56 277 TYR A N 1
ATOM 2165 C CA . TYR A 1 277 ? -13.941 -3.336 19.190 1.00 98.56 277 TYR A CA 1
ATOM 2166 C C . TYR A 1 277 ? -14.440 -3.555 17.761 1.00 98.56 277 TYR A C 1
ATOM 2168 O O . TYR A 1 277 ? -14.114 -4.560 17.138 1.00 98.56 277 TYR A O 1
ATOM 2176 N N . ALA A 1 278 ? -15.200 -2.598 17.228 1.00 98.69 278 ALA A N 1
ATOM 2177 C CA . ALA A 1 278 ? -15.770 -2.684 15.891 1.00 98.69 278 ALA A CA 1
ATOM 2178 C C . ALA A 1 278 ? -14.680 -2.816 14.807 1.00 98.69 278 ALA A C 1
ATOM 2180 O O . ALA A 1 278 ? -14.752 -3.694 13.950 1.00 98.69 278 ALA A O 1
ATOM 2181 N N . TRP A 1 279 ? -13.625 -2.005 14.891 1.00 98.50 279 TRP A N 1
ATOM 2182 C CA . TRP A 1 279 ? -12.484 -2.055 13.973 1.00 98.50 279 TRP A CA 1
ATOM 2183 C C . TRP A 1 279 ? -11.655 -3.338 14.091 1.00 98.50 279 TRP A C 1
ATOM 2185 O O . TRP A 1 279 ? -11.294 -3.942 13.081 1.00 98.50 279 TRP A O 1
ATOM 2195 N N . LEU A 1 280 ? -11.385 -3.800 15.310 1.00 98.12 280 LEU A N 1
ATOM 2196 C CA . LEU A 1 280 ? -10.669 -5.058 15.530 1.00 98.12 280 LEU A CA 1
ATOM 2197 C C . LEU A 1 280 ? -11.492 -6.269 15.070 1.00 98.12 280 LEU A C 1
ATOM 2199 O O . LEU A 1 280 ? -10.932 -7.233 14.548 1.00 98.12 280 LEU A O 1
ATOM 2203 N N . TYR A 1 281 ? -12.820 -6.202 15.206 1.00 98.38 281 TYR A N 1
ATOM 2204 C CA . TYR A 1 281 ? -13.740 -7.215 14.696 1.00 98.38 281 TYR A CA 1
ATOM 2205 C C . TYR A 1 281 ? -13.643 -7.347 13.171 1.00 98.38 281 TYR A C 1
ATOM 2207 O O . TYR A 1 281 ? -13.597 -8.469 12.668 1.00 98.38 281 TYR A O 1
ATOM 2215 N N . VAL A 1 282 ? -13.536 -6.228 12.441 1.00 98.19 282 VAL A N 1
ATOM 2216 C CA . VAL A 1 282 ? -13.299 -6.230 10.986 1.00 98.19 282 VAL A CA 1
ATOM 2217 C C . VAL A 1 282 ? -12.023 -7.008 10.633 1.00 98.19 282 VAL A C 1
ATOM 2219 O O . VAL A 1 282 ? -12.053 -7.863 9.746 1.00 98.19 282 VAL A O 1
ATOM 2222 N N . LEU A 1 283 ? -10.916 -6.774 11.352 1.00 96.62 283 LEU A N 1
ATOM 2223 C CA . LEU A 1 283 ? -9.644 -7.460 11.088 1.00 96.62 283 LEU A CA 1
ATOM 2224 C C . LEU A 1 283 ? -9.760 -8.977 11.257 1.00 96.62 283 LEU A C 1
ATOM 2226 O O . LEU A 1 283 ? -9.358 -9.717 10.363 1.00 96.62 283 LEU A O 1
ATOM 2230 N N . ILE A 1 284 ? -10.345 -9.455 12.357 1.00 95.81 284 ILE A N 1
ATOM 2231 C CA . ILE A 1 284 ? -10.432 -10.904 12.606 1.00 95.81 284 ILE A CA 1
ATOM 2232 C C . ILE A 1 284 ? -11.420 -11.631 11.675 1.00 95.81 284 ILE A C 1
ATOM 2234 O O . ILE A 1 284 ? -11.372 -12.853 11.589 1.00 95.81 284 ILE A O 1
ATOM 2238 N N . HIS A 1 285 ? -12.311 -10.914 10.979 1.00 96.00 285 HIS A N 1
ATOM 2239 C CA . HIS A 1 285 ? -13.260 -11.517 10.029 1.00 96.00 285 HIS A CA 1
ATOM 2240 C C . HIS A 1 285 ? -12.757 -11.520 8.583 1.00 96.00 285 HIS A C 1
ATOM 2242 O O . HIS A 1 285 ? -13.233 -12.328 7.787 1.00 96.00 285 HIS A O 1
ATOM 2248 N N . GLN A 1 286 ? -11.819 -10.639 8.229 1.00 95.50 286 GLN A N 1
ATOM 2249 C CA . GLN A 1 286 ? -11.288 -10.542 6.863 1.00 95.50 286 GLN A CA 1
ATOM 2250 C C . GLN A 1 286 ? -9.841 -11.028 6.722 1.00 95.50 286 GLN A C 1
ATOM 2252 O O . GLN A 1 286 ? -9.377 -11.216 5.597 1.00 95.50 286 GLN A O 1
ATOM 2257 N N . LEU A 1 287 ? -9.137 -11.278 7.828 1.00 93.81 287 LEU A N 1
ATOM 2258 C CA . LEU A 1 287 ? -7.790 -11.850 7.829 1.00 93.81 287 LEU A CA 1
ATOM 2259 C C . LEU A 1 287 ? -7.809 -13.344 8.188 1.00 93.81 287 LEU A C 1
ATOM 2261 O O . LEU A 1 287 ? -8.656 -13.776 8.975 1.00 93.81 287 LEU A O 1
ATOM 2265 N N . PRO A 1 288 ? -6.870 -14.141 7.650 1.00 91.06 288 PRO A N 1
ATOM 2266 C CA . PRO A 1 288 ? -6.730 -15.535 8.027 1.00 91.06 288 PRO A CA 1
ATOM 2267 C C . PRO A 1 288 ? -6.301 -15.671 9.497 1.00 91.06 288 PRO A C 1
ATOM 2269 O O . PRO A 1 288 ? -5.525 -14.853 10.002 1.00 91.06 288 PRO A O 1
ATOM 2272 N N . PRO A 1 289 ? -6.759 -16.727 10.192 1.00 88.81 289 PRO A N 1
ATOM 2273 C CA . PRO A 1 289 ? -6.276 -17.039 11.525 1.00 88.81 289 PRO A CA 1
ATOM 2274 C C . PRO A 1 289 ? -4.819 -17.507 11.451 1.00 88.81 289 PRO A C 1
ATOM 2276 O O . PRO A 1 289 ? -4.534 -18.646 11.090 1.00 88.81 289 PRO A O 1
ATOM 2279 N N . GLU A 1 290 ? -3.895 -16.620 11.805 1.00 78.56 290 GLU A N 1
ATOM 2280 C CA . GLU A 1 290 ? -2.460 -16.909 11.876 1.00 78.56 290 GLU A CA 1
ATOM 2281 C C . GLU A 1 290 ? -1.967 -16.924 13.326 1.00 78.56 290 GLU A C 1
ATOM 2283 O O . GLU A 1 290 ? -2.475 -16.197 14.185 1.00 78.56 290 GLU A O 1
ATOM 2288 N N . THR A 1 291 ? -0.972 -17.769 13.608 1.00 57.16 291 THR A N 1
ATOM 2289 C CA . THR A 1 291 ? -0.565 -18.112 14.979 1.00 57.16 291 THR A CA 1
ATOM 2290 C C . THR A 1 291 ? 0.539 -17.228 15.559 1.00 57.16 291 THR A C 1
ATOM 2292 O O . THR A 1 291 ? 0.686 -17.203 16.780 1.00 57.16 291 THR A O 1
ATOM 2295 N N . GLU A 1 292 ? 1.296 -16.489 14.740 1.00 65.69 292 GLU A N 1
ATOM 2296 C CA . GLU A 1 292 ? 2.462 -15.722 15.204 1.00 65.69 292 GLU A CA 1
ATOM 2297 C C . GLU A 1 292 ? 2.427 -14.255 14.769 1.00 65.69 292 GLU A C 1
ATOM 2299 O O . GLU A 1 292 ? 2.323 -13.957 13.586 1.00 65.69 292 GLU A O 1
ATOM 2304 N N . ASP A 1 293 ? 2.500 -13.360 15.764 1.00 65.00 293 ASP A N 1
ATOM 2305 C CA . ASP A 1 293 ? 2.681 -11.896 15.702 1.00 65.00 293 ASP A CA 1
ATOM 2306 C C . ASP A 1 293 ? 1.996 -11.128 14.546 1.00 65.00 293 ASP A C 1
ATOM 2308 O O . ASP A 1 293 ? 2.434 -10.056 14.128 1.00 65.00 293 ASP A O 1
ATOM 2312 N N . SER A 1 294 ? 0.880 -11.662 14.049 1.00 82.06 294 SER A N 1
ATOM 2313 C CA . SER A 1 294 ? 0.085 -11.084 12.969 1.00 82.06 294 SER A CA 1
ATOM 2314 C C . SER A 1 294 ? -0.918 -10.057 13.497 1.00 82.06 294 SER A C 1
ATOM 2316 O O . SER A 1 294 ? -1.290 -10.073 14.679 1.00 82.06 294 SER A O 1
ATOM 2318 N N . ALA A 1 295 ? -1.419 -9.193 12.606 1.00 85.56 295 ALA A N 1
ATOM 2319 C CA . ALA A 1 295 ? -2.511 -8.274 12.929 1.00 85.56 295 ALA A CA 1
ATOM 2320 C C . ALA A 1 295 ? -3.727 -9.027 13.498 1.00 85.56 295 ALA A C 1
ATOM 2322 O O . ALA A 1 295 ? -4.259 -8.612 14.521 1.00 85.56 295 ALA A O 1
ATOM 2323 N N . TYR A 1 296 ? -4.076 -10.186 12.922 1.00 91.62 296 TYR A N 1
ATOM 2324 C CA . TYR A 1 296 ? -5.126 -11.068 13.438 1.00 91.62 296 TYR A CA 1
ATOM 2325 C C . TYR A 1 296 ? -4.878 -11.465 14.902 1.00 91.62 296 TYR A C 1
ATOM 2327 O O . TYR A 1 296 ? -5.729 -11.241 15.765 1.00 91.62 296 TYR A O 1
ATOM 2335 N N . SER A 1 297 ? -3.701 -12.025 15.207 1.00 90.62 297 SER A N 1
ATOM 2336 C CA . SER A 1 297 ? -3.405 -12.553 16.547 1.00 90.62 297 SER A CA 1
ATOM 2337 C C . SER A 1 297 ? -3.408 -11.461 17.624 1.00 90.62 297 SER A C 1
ATOM 2339 O O . SER A 1 297 ? -3.854 -11.698 18.750 1.00 90.62 297 SER A O 1
ATOM 2341 N N . ARG A 1 298 ? -2.954 -10.247 17.280 1.00 90.38 298 ARG A N 1
ATOM 2342 C CA . ARG A 1 298 ? -3.006 -9.072 18.161 1.00 90.38 298 ARG A CA 1
ATOM 2343 C C . ARG A 1 298 ? -4.444 -8.595 18.359 1.00 90.38 298 ARG A C 1
ATOM 2345 O O . ARG A 1 298 ? -4.851 -8.423 19.506 1.00 90.38 298 ARG A O 1
ATOM 2352 N N . SER A 1 299 ? -5.234 -8.500 17.289 1.00 93.88 299 SER A N 1
ATOM 2353 C CA . SER A 1 299 ? -6.643 -8.099 17.373 1.00 93.88 299 SER A CA 1
ATOM 2354 C C . SER A 1 299 ? -7.478 -9.048 18.228 1.00 93.88 299 SER A C 1
ATOM 2356 O O . SER A 1 299 ? -8.288 -8.581 19.021 1.00 93.88 299 SER A O 1
ATOM 2358 N N . VAL A 1 300 ? -7.247 -10.364 18.160 1.00 94.62 300 VAL A N 1
ATOM 2359 C CA . VAL A 1 300 ? -7.911 -11.333 19.055 1.00 94.62 300 VAL A CA 1
ATOM 2360 C C . VAL A 1 300 ? -7.595 -11.045 20.529 1.00 94.62 300 VAL A C 1
ATOM 2362 O O . VAL A 1 300 ? -8.494 -11.071 21.374 1.00 94.62 300 VAL A O 1
ATOM 2365 N N . LYS A 1 301 ? -6.333 -10.738 20.859 1.00 92.94 301 LYS A N 1
ATOM 2366 C CA . LYS A 1 301 ? -5.931 -10.403 22.237 1.00 92.94 301 LYS A CA 1
ATOM 2367 C C . LYS A 1 301 ? -6.602 -9.115 22.711 1.00 92.94 301 LYS A C 1
ATOM 2369 O O . LYS A 1 301 ? -7.178 -9.102 23.797 1.00 92.94 301 LYS A O 1
ATOM 2374 N N . GLU A 1 302 ? -6.564 -8.060 21.904 1.00 94.25 302 GLU A N 1
ATOM 2375 C CA . GLU A 1 302 ? -7.184 -6.769 22.224 1.00 94.25 302 GLU A CA 1
ATOM 2376 C C . GLU A 1 302 ? -8.711 -6.885 22.370 1.00 94.25 302 GLU A C 1
ATOM 2378 O O . GLU A 1 302 ? -9.269 -6.377 23.344 1.00 94.25 302 GLU A O 1
ATOM 2383 N N . LEU A 1 303 ? -9.382 -7.639 21.490 1.00 96.44 303 LEU A N 1
ATOM 2384 C CA . LEU A 1 303 ? -10.812 -7.942 21.612 1.00 96.44 303 LEU A CA 1
ATOM 2385 C C . LEU A 1 303 ? -11.125 -8.615 22.951 1.00 96.44 303 LEU A C 1
ATOM 2387 O O . LEU A 1 303 ? -12.011 -8.151 23.661 1.00 96.44 303 LEU A O 1
ATOM 2391 N N . SER A 1 304 ? -10.346 -9.618 23.368 1.00 95.75 304 SER A N 1
ATOM 2392 C CA . SER A 1 304 ? -10.558 -10.301 24.658 1.00 95.75 304 SER A CA 1
ATOM 2393 C C . SER A 1 304 ? -10.428 -9.378 25.882 1.00 95.75 304 SER A C 1
ATOM 2395 O O . SER A 1 304 ? -11.004 -9.640 26.941 1.00 95.75 304 SER A O 1
ATOM 2397 N N . ILE A 1 305 ? -9.662 -8.287 25.761 1.00 94.69 305 ILE A N 1
ATOM 2398 C CA . ILE A 1 305 ? -9.552 -7.250 26.794 1.00 94.69 305 ILE A CA 1
ATOM 2399 C C . ILE A 1 305 ? -10.808 -6.375 26.780 1.00 94.69 305 ILE A C 1
ATOM 2401 O O . ILE A 1 305 ? -11.339 -6.046 27.843 1.00 94.69 305 ILE A O 1
ATOM 2405 N N . LEU A 1 306 ? -11.292 -6.011 25.593 1.00 96.62 306 LEU A N 1
ATOM 2406 C CA . LEU A 1 306 ? -12.484 -5.186 25.410 1.00 96.62 306 LEU A CA 1
ATOM 2407 C C . LEU A 1 306 ? -13.774 -5.898 25.833 1.00 96.62 306 LEU A C 1
ATOM 2409 O O . LEU A 1 306 ? -14.634 -5.262 26.437 1.00 96.62 306 LEU A O 1
ATOM 2413 N N . GLU A 1 307 ? -13.882 -7.210 25.622 1.00 96.94 307 GLU A N 1
ATOM 2414 C CA . GLU A 1 307 ? -15.039 -8.021 26.046 1.00 96.94 307 GLU A CA 1
ATOM 2415 C C . GLU A 1 307 ? -15.244 -8.024 27.562 1.00 96.94 307 GLU A C 1
ATOM 2417 O O . GLU A 1 307 ? -16.358 -8.201 28.038 1.00 96.94 307 GLU A O 1
ATOM 2422 N N . LYS A 1 308 ? -14.182 -7.779 28.339 1.00 96.81 308 LYS A N 1
ATOM 2423 C CA . LYS A 1 308 ? -14.266 -7.643 29.802 1.00 96.81 308 LYS A CA 1
ATOM 2424 C C . LYS A 1 308 ? -14.701 -6.246 30.249 1.00 96.81 308 LYS A C 1
ATOM 2426 O O . LYS A 1 308 ? -15.021 -6.064 31.421 1.00 96.81 308 LYS A O 1
ATOM 2431 N N . LYS A 1 309 ? -14.634 -5.253 29.356 1.00 95.88 309 LYS A N 1
ATOM 2432 C CA . LYS A 1 309 ? -14.913 -3.835 29.643 1.00 95.88 309 LYS A CA 1
ATOM 2433 C C . LYS A 1 309 ? -16.272 -3.376 29.115 1.00 95.88 309 LYS A C 1
ATOM 2435 O O . LYS A 1 309 ? -16.829 -2.435 29.669 1.00 95.88 309 LYS A O 1
ATOM 2440 N N . LEU A 1 310 ? -16.758 -3.983 28.034 1.00 97.38 310 LEU A N 1
ATOM 2441 C CA . LEU A 1 310 ? -17.988 -3.598 27.344 1.00 97.38 310 LEU A CA 1
ATOM 2442 C C . LEU A 1 310 ? -19.174 -4.454 27.791 1.00 97.38 310 LEU A C 1
ATOM 2444 O O . LEU A 1 310 ? -19.022 -5.629 28.119 1.00 97.38 310 LEU A O 1
ATOM 2448 N N . SER A 1 311 ? -20.367 -3.867 27.763 1.00 98.06 311 SER A N 1
ATOM 2449 C CA . SER A 1 311 ? -21.620 -4.610 27.909 1.00 98.06 311 SER A CA 1
ATOM 2450 C C . SER A 1 311 ? -21.950 -5.421 26.650 1.00 98.06 311 SER A C 1
ATOM 2452 O O . SER A 1 311 ? -21.494 -5.107 25.549 1.00 98.06 311 SER A O 1
ATOM 2454 N N . GLU A 1 312 ? -22.801 -6.442 26.792 1.00 97.38 312 GLU A N 1
ATOM 2455 C CA . GLU A 1 312 ? -23.266 -7.262 25.662 1.00 97.38 312 GLU A CA 1
ATOM 2456 C C . GLU A 1 312 ? -23.898 -6.412 24.548 1.00 97.38 312 GLU A C 1
ATOM 2458 O O . GLU A 1 312 ? -23.573 -6.600 23.377 1.00 97.38 312 GLU A O 1
ATOM 2463 N N . ASN A 1 313 ? -24.717 -5.417 24.910 1.00 97.94 313 ASN A N 1
ATOM 2464 C CA . ASN A 1 313 ? -25.354 -4.517 23.946 1.00 97.94 313 ASN A CA 1
ATOM 2465 C C . ASN A 1 313 ? -24.330 -3.659 23.181 1.00 97.94 313 ASN A C 1
ATOM 2467 O O . ASN A 1 313 ? -24.456 -3.460 21.978 1.00 97.94 313 ASN A O 1
ATOM 2471 N N . GLU A 1 314 ? -23.285 -3.160 23.850 1.00 98.31 314 GLU A N 1
ATOM 2472 C CA . GLU A 1 314 ? -22.225 -2.396 23.175 1.00 98.31 314 GLU A CA 1
ATOM 2473 C C . GLU A 1 314 ? -21.411 -3.260 22.209 1.00 98.31 314 GLU A C 1
ATOM 2475 O O . GLU A 1 314 ? -21.007 -2.784 21.145 1.00 98.31 314 GLU A O 1
ATOM 2480 N N . ILE A 1 315 ? -21.174 -4.523 22.566 1.00 98.56 315 ILE A N 1
ATOM 2481 C CA . ILE A 1 315 ? -20.505 -5.492 21.695 1.00 98.56 315 ILE A CA 1
ATOM 2482 C C . ILE A 1 315 ? -21.376 -5.792 20.469 1.00 98.56 315 ILE A C 1
ATOM 2484 O O . ILE A 1 315 ? -20.862 -5.830 19.351 1.00 98.56 315 ILE A O 1
ATOM 2488 N N . GLU A 1 316 ? -22.681 -5.992 20.650 1.00 98.38 316 GLU A N 1
ATOM 2489 C CA . GLU A 1 316 ? -23.614 -6.248 19.549 1.00 98.38 316 GLU A CA 1
ATOM 2490 C C . GLU A 1 316 ? -23.714 -5.050 18.592 1.00 98.38 316 GLU A C 1
ATOM 2492 O O . GLU A 1 316 ? -23.584 -5.223 17.376 1.00 98.38 316 GLU A O 1
ATOM 2497 N N . ASP A 1 317 ? -23.805 -3.829 19.126 1.00 98.50 317 ASP A N 1
ATOM 2498 C CA . ASP A 1 317 ? -23.737 -2.586 18.348 1.00 98.50 317 ASP A CA 1
ATOM 2499 C C . ASP A 1 317 ? -22.449 -2.502 17.510 1.00 98.50 317 ASP A C 1
ATOM 2501 O O . ASP A 1 317 ? -22.487 -2.171 16.321 1.00 98.50 317 ASP A O 1
ATOM 2505 N N . ALA A 1 318 ? -21.294 -2.793 18.121 1.00 98.62 318 ALA A N 1
ATOM 2506 C CA . ALA A 1 318 ? -19.998 -2.746 17.447 1.00 98.62 318 ALA A CA 1
ATOM 2507 C C . ALA A 1 318 ? -19.913 -3.770 16.304 1.00 98.62 318 ALA A C 1
ATOM 2509 O O . ALA A 1 318 ? -19.451 -3.442 15.208 1.00 98.62 318 ALA A O 1
ATOM 2510 N N . LYS A 1 319 ? -20.409 -4.992 16.532 1.00 98.62 319 LYS A N 1
ATOM 2511 C CA . LYS A 1 319 ? -20.490 -6.046 15.508 1.00 98.62 319 LYS A CA 1
ATOM 2512 C C . LYS A 1 319 ? -21.426 -5.654 14.370 1.00 98.62 319 LYS A C 1
ATOM 2514 O O . LYS A 1 319 ? -21.095 -5.878 13.209 1.00 98.62 319 LYS A O 1
ATOM 2519 N N . SER A 1 320 ? -22.572 -5.051 14.684 1.00 98.62 320 SER A N 1
ATOM 2520 C CA . SER A 1 320 ? -23.533 -4.566 13.689 1.00 98.62 320 SER A CA 1
ATOM 2521 C C . SER A 1 320 ? -22.898 -3.531 12.757 1.00 98.62 320 SER A C 1
ATOM 2523 O O . SER A 1 320 ? -22.931 -3.698 11.536 1.00 98.62 320 SER A O 1
ATOM 2525 N N . TRP A 1 321 ? -22.214 -2.526 13.320 1.00 98.50 321 TRP A N 1
ATOM 2526 C CA . TRP A 1 321 ? -21.475 -1.537 12.529 1.00 98.50 321 TRP A CA 1
ATOM 2527 C C . TRP A 1 321 ? -20.395 -2.187 11.656 1.00 98.50 321 TRP A C 1
ATOM 2529 O O . TRP A 1 321 ? -20.305 -1.888 10.466 1.00 98.50 321 TRP A O 1
ATOM 2539 N N . ALA A 1 322 ? -19.602 -3.101 12.221 1.00 98.56 322 ALA A N 1
ATOM 2540 C CA . ALA A 1 322 ? -18.504 -3.742 11.503 1.00 98.56 322 ALA A CA 1
ATOM 2541 C C . ALA A 1 322 ? -19.010 -4.582 10.323 1.00 98.56 322 ALA A C 1
ATOM 2543 O O . ALA A 1 322 ? -18.459 -4.516 9.225 1.00 98.56 322 ALA A O 1
ATOM 2544 N N . ASN A 1 323 ? -20.096 -5.328 10.529 1.00 98.50 323 ASN A N 1
ATOM 2545 C CA . ASN A 1 323 ? -20.746 -6.101 9.477 1.00 98.50 323 ASN A CA 1
ATOM 2546 C C . ASN A 1 323 ? -21.312 -5.211 8.367 1.00 98.50 323 ASN A C 1
ATOM 2548 O O . ASN A 1 323 ? -21.233 -5.590 7.202 1.00 98.50 323 ASN A O 1
ATOM 2552 N N . GLU A 1 324 ? -21.858 -4.037 8.696 1.00 98.38 324 GLU A N 1
ATOM 2553 C CA . GLU A 1 324 ? -22.306 -3.075 7.685 1.00 98.38 324 GLU A CA 1
ATOM 2554 C C . GLU A 1 324 ? -21.125 -2.503 6.891 1.00 98.38 324 GLU A C 1
ATOM 2556 O O . GLU A 1 324 ? -21.164 -2.480 5.662 1.00 98.38 324 GLU A O 1
ATOM 2561 N N . TRP A 1 325 ? -20.043 -2.118 7.572 1.00 98.06 325 TRP A N 1
ATOM 2562 C CA . TRP A 1 325 ? -18.836 -1.587 6.935 1.00 98.06 325 TRP A CA 1
ATOM 2563 C C . TRP A 1 325 ? -18.211 -2.593 5.953 1.00 98.06 325 TRP A C 1
ATOM 2565 O O . TRP A 1 325 ? -17.901 -2.244 4.810 1.00 98.06 325 TRP A O 1
ATOM 2575 N N . MET A 1 326 ? -18.113 -3.869 6.347 1.00 98.00 326 MET A N 1
ATOM 2576 C CA . MET A 1 326 ? -17.538 -4.948 5.528 1.00 98.00 326 MET A CA 1
ATOM 2577 C C . MET A 1 326 ? -18.346 -5.288 4.264 1.00 98.00 326 MET A C 1
ATOM 2579 O O . MET A 1 326 ? -17.822 -5.971 3.383 1.00 98.00 326 MET A O 1
ATOM 2583 N N . LYS A 1 327 ? -19.596 -4.820 4.127 1.00 97.38 327 LYS A N 1
ATOM 2584 C CA . LYS A 1 327 ? -20.375 -4.998 2.884 1.00 97.38 327 LYS A CA 1
ATOM 2585 C C . LYS A 1 327 ? -19.801 -4.201 1.718 1.00 97.38 327 LYS A C 1
ATOM 2587 O O . LYS A 1 327 ? -19.972 -4.601 0.570 1.00 97.38 327 LYS A O 1
ATOM 2592 N N . THR A 1 328 ? -19.165 -3.068 2.004 1.00 96.00 328 THR A N 1
ATOM 2593 C CA . THR A 1 328 ? -18.672 -2.121 0.992 1.00 96.00 328 THR A CA 1
ATOM 2594 C C . THR A 1 328 ? -17.168 -1.892 1.062 1.00 96.00 328 THR A C 1
ATOM 2596 O O . THR A 1 328 ? -16.616 -1.265 0.163 1.00 96.00 328 THR A O 1
ATOM 2599 N N . HIS A 1 329 ? -16.495 -2.432 2.079 1.00 95.62 329 HIS A N 1
ATOM 2600 C CA . HIS A 1 329 ? -15.064 -2.250 2.288 1.00 95.62 329 HIS A CA 1
ATOM 2601 C C . HIS A 1 329 ? -14.341 -3.578 2.516 1.00 95.62 329 HIS A C 1
ATOM 2603 O O . HIS A 1 329 ? -14.918 -4.580 2.950 1.00 95.62 329 HIS A O 1
ATOM 2609 N N . GLN A 1 330 ? -13.046 -3.570 2.216 1.00 95.31 330 GLN A N 1
ATOM 2610 C CA . GLN A 1 330 ? -12.159 -4.716 2.355 1.00 95.31 330 GLN A CA 1
ATOM 2611 C C . GLN A 1 330 ? -10.888 -4.290 3.074 1.00 95.31 330 GLN A C 1
ATOM 2613 O O . GLN A 1 330 ? -10.304 -3.252 2.767 1.00 95.31 330 GLN A O 1
ATOM 2618 N N . VAL A 1 331 ? -10.446 -5.117 4.010 1.00 95.25 331 VAL A N 1
ATOM 2619 C CA . VAL A 1 331 ? -9.169 -4.979 4.691 1.00 95.25 331 VAL A CA 1
ATOM 2620 C C . VAL A 1 331 ? -8.058 -5.306 3.707 1.00 95.25 331 VAL A C 1
ATOM 2622 O O . VAL A 1 331 ? -8.109 -6.332 3.026 1.00 95.25 331 VAL A O 1
ATOM 2625 N N . ARG A 1 332 ? -7.056 -4.431 3.630 1.00 93.06 332 ARG A N 1
ATOM 2626 C CA . ARG A 1 332 ? -5.955 -4.510 2.670 1.00 93.06 332 ARG A CA 1
ATOM 2627 C C . ARG A 1 332 ? -4.645 -4.058 3.301 1.00 93.06 332 ARG A C 1
ATOM 2629 O O . ARG A 1 332 ? -4.601 -3.161 4.142 1.00 93.06 332 ARG A O 1
ATOM 2636 N N . SER A 1 333 ? -3.548 -4.661 2.866 1.00 89.81 333 SER A N 1
ATOM 2637 C CA . SER A 1 333 ? -2.188 -4.231 3.213 1.00 89.81 333 SER A CA 1
ATOM 2638 C C . SER A 1 333 ? -1.656 -3.157 2.257 1.00 89.81 333 SER A C 1
ATOM 2640 O O . SER A 1 333 ? -0.752 -2.412 2.639 1.00 89.81 333 SER A O 1
ATOM 2642 N N . TYR A 1 334 ? -2.230 -3.042 1.048 1.00 88.62 334 TYR A N 1
ATOM 2643 C CA . TYR A 1 334 ? -1.814 -2.109 -0.011 1.00 88.62 334 TYR A CA 1
ATOM 2644 C C . TYR A 1 334 ? -0.337 -2.233 -0.417 1.00 88.62 334 TYR A C 1
ATOM 2646 O O . TYR A 1 334 ? 0.290 -1.243 -0.809 1.00 88.62 334 TYR A O 1
ATOM 2654 N N . PHE A 1 335 ? 0.257 -3.425 -0.281 1.00 82.44 335 PHE A N 1
ATOM 2655 C CA . PHE A 1 335 ? 1.641 -3.631 -0.715 1.00 82.44 335 PHE A CA 1
ATOM 2656 C C . PHE A 1 335 ? 1.760 -3.887 -2.217 1.00 82.44 335 PHE A C 1
ATOM 2658 O O . PHE A 1 335 ? 2.836 -3.626 -2.758 1.00 82.44 335 PHE A O 1
ATOM 2665 N N . LEU A 1 336 ? 0.709 -4.406 -2.871 1.00 78.50 336 LEU A N 1
ATOM 2666 C CA . LEU A 1 336 ? 0.720 -4.621 -4.314 1.00 78.50 336 LEU A CA 1
ATOM 2667 C C . LEU A 1 336 ? 0.584 -3.26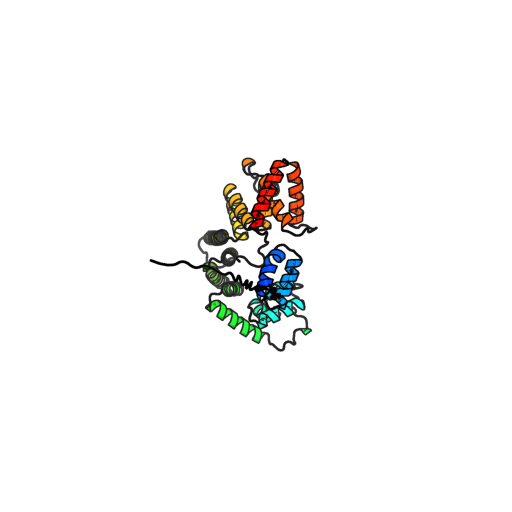3 -4.999 1.00 78.50 336 LEU A C 1
ATOM 2669 O O . LEU A 1 336 ? 1.549 -2.715 -5.525 1.00 78.50 336 LEU A O 1
ATOM 2673 N N . GLU A 1 337 ? -0.600 -2.669 -4.930 1.00 65.75 337 GLU A N 1
ATOM 2674 C CA . GLU A 1 337 ? -0.903 -1.428 -5.634 1.00 65.75 337 GLU A CA 1
ATOM 2675 C C . GLU A 1 337 ? -1.837 -0.548 -4.808 1.00 65.75 337 GLU A C 1
ATOM 2677 O O . GLU A 1 337 ? -2.639 -1.014 -3.992 1.00 65.75 337 GLU A O 1
ATOM 2682 N N . PHE A 1 338 ? -1.726 0.757 -5.039 1.00 59.25 338 PHE A N 1
ATOM 2683 C CA . PHE A 1 338 ? -2.656 1.746 -4.524 1.00 59.25 338 PHE A CA 1
ATOM 2684 C C . PHE A 1 338 ? -3.498 2.281 -5.693 1.00 59.25 338 PHE A C 1
ATOM 2686 O O . PHE A 1 338 ? -2.921 2.713 -6.683 1.00 59.25 338 PHE A O 1
ATOM 2693 N N . GLY A 1 339 ? -4.833 2.283 -5.561 1.00 48.53 339 GLY A N 1
ATOM 2694 C CA . GLY A 1 339 ? -5.747 2.922 -6.523 1.00 48.53 339 GLY A CA 1
ATOM 2695 C C . GLY A 1 339 ? -6.302 2.035 -7.649 1.00 48.53 339 GLY A C 1
ATOM 2696 O O . GLY A 1 339 ? -6.153 2.390 -8.814 1.00 48.53 339 GLY A O 1
ATOM 2697 N N . MET A 1 340 ? -6.989 0.938 -7.302 1.00 33.97 340 MET A N 1
ATOM 2698 C CA . MET A 1 340 ? -7.970 0.292 -8.196 1.00 33.97 340 MET A CA 1
ATOM 2699 C C . MET A 1 340 ? -9.386 0.641 -7.763 1.00 33.97 340 MET A C 1
ATOM 2701 O O . MET A 1 340 ? -9.608 0.636 -6.527 1.00 33.97 340 MET A O 1
#

Secondary structure (DSSP, 8-state):
---------------------------PPPHHHHHHHHHHHHHTT-HHHHHHHHHHHHTT-HHHHHHHHHHTEEETTEE-HHHHHHHHHHHHTT-HHHHHHHH--TTSSS--B--GGGTTS---HHHHHHHHHHHHHHHHHTT-HHHHHHHHHT-SSHHHHHHHHHHHHTTT-HHHHHHHHHHHHTT-S---STTHHHHHHHHHHHHHHHTT-HHHHHHHHHHHHHTT-HHHHHHHHHHHHHTTBHHHHHHHHHHHTT-TTSSSPPPTTT--HHHHHHHHHHHHHHS---SSS-HHHHHHHHHHHHTTTS-HHHHHHHHHHHHHHTTT---B--SS-S--

pLDDT: mean 85.3, std 18.31, range [33.12, 98.69]

Radius of gyration: 27.88 Å; chains: 1; bounding box: 110×52×70 Å

Organism: NCBI:txid2920537